Protein AF-A0AAN8JGF7-F1 (afdb_monomer_lite)

pLDDT: mean 80.05, std 18.11, range [30.02, 96.19]

Radius of gyration: 46.81 Å; chains: 1; bounding box: 93×84×120 Å

Sequence (195 aa):
MKSAVLGICLTLLLVVVSSNGLRMIRPRPTYCRRPVCDNVCLHGQQRNSRGCLTCKCKPSIDFPPRPICGPVCLIYCPHGNVMDSRGCPTCKCNTGPKPICGPVCKIACRYGNVLDSNGCPTCKCKPRPKPVCGLICKKRCRYGKVLDSRGCPTCVCKPRQCPQIKCSRRCWFGRYVKDSNGCQTCRCRRFFSRI

Organism: Patella caerulea (NCBI:txid87958)

Structure (mmCIF, N/CA/C/O backbone):
data_AF-A0AAN8JGF7-F1
#
_entry.id   AF-A0AAN8JGF7-F1
#
loop_
_atom_site.group_PDB
_atom_site.id
_atom_site.type_symbol
_atom_site.label_atom_id
_atom_site.label_alt_id
_atom_site.label_comp_id
_atom_site.label_asym_id
_atom_site.label_entity_id
_atom_site.label_seq_id
_atom_site.pdbx_PDB_ins_code
_atom_site.Cartn_x
_atom_site.Cartn_y
_atom_site.Cartn_z
_atom_site.occupancy
_atom_site.B_iso_or_equiv
_atom_site.auth_seq_id
_atom_site.auth_comp_id
_atom_site.auth_asym_id
_atom_site.auth_atom_id
_atom_site.pdbx_PDB_model_num
ATOM 1 N N . MET A 1 1 ? 15.520 -65.215 -65.491 1.00 33.97 1 MET A N 1
ATOM 2 C CA . MET A 1 1 ? 16.724 -65.181 -66.358 1.00 33.97 1 MET A CA 1
ATOM 3 C C . MET A 1 1 ? 16.841 -63.752 -66.886 1.00 33.97 1 MET A C 1
ATOM 5 O O . MET A 1 1 ? 15.918 -63.358 -67.574 1.00 33.97 1 MET A O 1
ATOM 9 N N . LYS A 1 2 ? 17.789 -62.860 -66.583 1.00 33.47 2 LYS A N 1
ATOM 10 C CA . LYS A 1 2 ? 19.155 -62.831 -66.012 1.00 33.47 2 LYS A CA 1
ATOM 11 C C . LYS A 1 2 ? 19.262 -61.463 -65.272 1.00 33.47 2 LYS A C 1
ATOM 13 O O . LYS A 1 2 ? 18.701 -60.497 -65.770 1.00 33.47 2 LYS A O 1
ATOM 18 N N . SER A 1 3 ? 19.633 -61.394 -63.992 1.00 30.02 3 SER A N 1
ATOM 19 C CA . SER A 1 3 ? 20.984 -61.126 -63.438 1.00 30.02 3 SER A CA 1
ATOM 20 C C . SER A 1 3 ? 21.569 -59.718 -63.689 1.00 30.02 3 SER A C 1
ATOM 22 O O . SER A 1 3 ? 21.840 -59.403 -64.836 1.00 30.02 3 SER A O 1
ATOM 24 N N . ALA A 1 4 ? 21.799 -58.985 -62.575 1.00 33.09 4 ALA A N 1
ATOM 25 C CA . ALA A 1 4 ? 22.866 -58.015 -62.201 1.00 33.09 4 ALA A CA 1
ATOM 26 C C . ALA A 1 4 ? 23.341 -56.955 -63.237 1.00 33.09 4 ALA A C 1
ATOM 28 O O . ALA A 1 4 ? 23.515 -57.254 -64.404 1.00 33.09 4 ALA A O 1
ATOM 29 N N . VAL A 1 5 ? 23.623 -55.686 -62.900 1.00 35.12 5 VAL A N 1
ATOM 30 C CA . VAL A 1 5 ? 24.700 -55.199 -62.011 1.00 35.12 5 VAL A CA 1
ATOM 31 C C . VAL A 1 5 ? 24.422 -53.732 -61.603 1.00 35.12 5 VAL A C 1
ATOM 33 O O . VAL A 1 5 ? 24.249 -52.861 -62.447 1.00 35.12 5 VAL A O 1
ATOM 36 N N . LEU A 1 6 ? 24.353 -53.498 -60.288 1.00 38.91 6 LEU A N 1
ATOM 37 C CA . LEU A 1 6 ? 25.078 -52.495 -59.484 1.00 38.91 6 LEU A CA 1
ATOM 38 C C . LEU A 1 6 ? 25.521 -51.166 -60.154 1.00 38.91 6 LEU A C 1
ATOM 40 O O . LEU A 1 6 ? 26.473 -51.125 -60.925 1.00 38.91 6 LEU A O 1
ATOM 44 N N . GLY A 1 7 ? 24.930 -50.050 -59.716 1.00 34.22 7 GLY A N 1
ATOM 45 C CA . GLY A 1 7 ? 25.392 -48.695 -60.033 1.00 34.22 7 GLY A CA 1
ATOM 46 C C . GLY A 1 7 ? 24.943 -47.692 -58.974 1.00 34.22 7 GLY A C 1
ATOM 47 O O . GLY A 1 7 ? 24.132 -46.812 -59.240 1.00 34.22 7 GLY A O 1
ATOM 48 N N . ILE A 1 8 ? 25.419 -47.872 -57.741 1.00 42.97 8 ILE A N 1
ATOM 49 C CA . ILE A 1 8 ? 25.203 -46.939 -56.632 1.00 42.97 8 ILE A CA 1
ATOM 50 C C . ILE A 1 8 ? 25.903 -45.629 -57.016 1.00 42.97 8 ILE A C 1
ATOM 52 O O . ILE A 1 8 ? 27.127 -45.531 -56.936 1.00 42.97 8 ILE A O 1
ATOM 56 N N . CYS A 1 9 ? 25.141 -44.631 -57.474 1.00 36.12 9 CYS A N 1
ATOM 57 C CA . CYS A 1 9 ? 25.646 -43.279 -57.703 1.00 36.12 9 CYS A CA 1
ATOM 58 C C . CYS A 1 9 ? 25.855 -42.626 -56.334 1.00 36.12 9 CYS A C 1
ATOM 60 O O . CYS A 1 9 ? 24.995 -41.933 -55.793 1.00 36.12 9 CYS A O 1
ATOM 62 N N . LEU A 1 10 ? 26.995 -42.960 -55.733 1.00 39.75 10 LEU A N 1
ATOM 63 C CA . LEU A 1 10 ? 27.492 -42.418 -54.485 1.00 39.75 10 LEU A CA 1
ATOM 64 C C . LEU A 1 10 ? 27.867 -40.950 -54.738 1.00 39.75 10 LEU A C 1
ATOM 66 O O . LEU A 1 10 ? 29.024 -40.617 -54.988 1.00 39.75 10 LEU A O 1
ATOM 70 N N . THR A 1 11 ? 26.88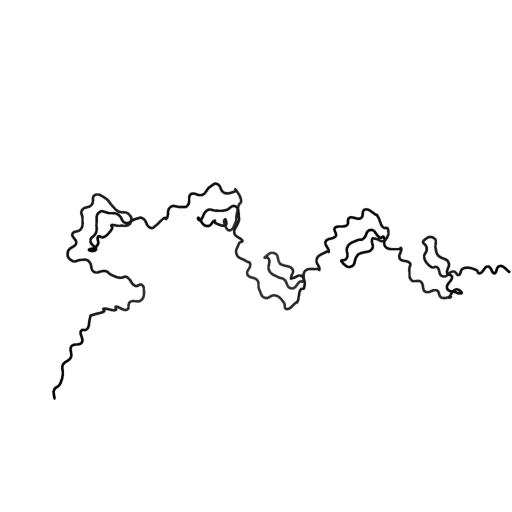0 -40.051 -54.723 1.00 48.16 11 THR A N 1
ATOM 71 C CA . THR A 1 11 ? 27.151 -38.619 -54.601 1.00 48.16 11 THR A CA 1
ATOM 72 C C . THR A 1 11 ? 27.863 -38.423 -53.270 1.00 48.16 11 THR A C 1
ATOM 74 O O . THR A 1 11 ? 27.244 -38.543 -52.213 1.00 48.16 11 THR A O 1
ATOM 77 N N . LEU A 1 12 ? 29.175 -38.191 -53.343 1.00 41.16 12 LEU A N 1
ATOM 78 C CA . LEU A 1 12 ? 30.079 -37.883 -52.239 1.00 41.16 12 LEU A CA 1
ATOM 79 C C . LEU A 1 12 ? 29.591 -36.643 -51.471 1.00 41.16 12 LEU A C 1
ATOM 81 O O . LEU A 1 12 ? 30.077 -35.526 -51.638 1.00 41.16 12 LEU A O 1
ATOM 85 N N . LEU A 1 13 ? 28.625 -36.859 -50.585 1.00 40.78 13 LEU A N 1
ATOM 86 C CA . LEU A 1 13 ? 28.435 -36.081 -49.376 1.00 40.78 13 LEU A CA 1
ATOM 87 C C . LEU A 1 13 ? 29.632 -36.399 -48.477 1.00 40.78 13 LEU A C 1
ATOM 89 O O . LEU A 1 13 ? 29.595 -37.324 -47.670 1.00 40.78 13 LEU A O 1
ATOM 93 N N . LEU A 1 14 ? 30.717 -35.636 -48.629 1.00 39.53 14 LEU A N 1
ATOM 94 C CA . LEU A 1 14 ? 31.742 -35.535 -47.593 1.00 39.53 14 LEU A CA 1
ATOM 95 C C . LEU A 1 14 ? 31.116 -34.826 -46.384 1.00 39.53 14 LEU A C 1
ATOM 97 O O . LEU A 1 14 ? 31.297 -33.628 -46.169 1.00 39.53 14 LEU A O 1
ATOM 101 N N . VAL A 1 15 ? 30.343 -35.578 -45.601 1.00 35.75 15 VAL A N 1
ATOM 102 C CA . VAL A 1 15 ? 29.991 -35.215 -44.231 1.00 35.75 15 VAL A CA 1
ATOM 103 C C . VAL A 1 15 ? 31.240 -35.468 -43.399 1.00 35.75 15 VAL A C 1
ATOM 105 O O . VAL A 1 15 ? 31.426 -36.533 -42.816 1.00 35.75 15 VAL A O 1
ATOM 108 N N . VAL A 1 16 ? 32.144 -34.491 -43.382 1.00 37.62 16 VAL A N 1
ATOM 109 C CA . VAL A 1 16 ? 33.185 -34.444 -42.359 1.00 37.62 16 VAL A CA 1
ATOM 110 C C . VAL A 1 16 ? 32.472 -34.050 -41.068 1.00 37.62 16 VAL A C 1
ATOM 112 O O . VAL A 1 16 ? 32.134 -32.885 -40.861 1.00 37.62 16 VAL A O 1
ATOM 115 N N . VAL A 1 17 ? 32.167 -35.042 -40.232 1.00 39.41 17 VAL A N 1
ATOM 116 C CA . VAL A 1 17 ? 31.710 -34.821 -38.859 1.00 39.41 17 VAL A CA 1
ATOM 117 C C . VAL A 1 17 ? 32.888 -34.210 -38.103 1.00 39.41 17 VAL A C 1
ATOM 119 O O . VAL A 1 17 ? 33.801 -34.911 -37.683 1.00 39.41 17 VAL A O 1
ATOM 122 N N . SER A 1 18 ? 32.890 -32.886 -37.976 1.00 40.06 18 SER A N 1
ATOM 123 C CA . SER A 1 18 ? 33.735 -32.176 -37.024 1.00 40.06 18 SER A CA 1
ATOM 124 C C . SER A 1 18 ? 32.841 -31.285 -36.178 1.00 40.06 18 SER A C 1
ATOM 126 O O . SER A 1 18 ? 32.115 -30.424 -36.678 1.00 40.06 18 SER A O 1
ATOM 128 N N . SER A 1 19 ? 32.835 -31.579 -34.886 1.00 46.97 19 SER A N 1
ATOM 129 C CA . SER A 1 19 ? 32.115 -30.868 -33.844 1.00 46.97 19 SER A CA 1
ATOM 130 C C . SER A 1 19 ? 32.490 -29.385 -33.890 1.00 46.97 19 SER A C 1
ATOM 132 O O . SER A 1 19 ? 33.666 -29.053 -33.760 1.00 46.97 19 SER A O 1
ATOM 134 N N . ASN A 1 20 ? 31.476 -28.523 -34.026 1.00 46.06 20 ASN A N 1
ATOM 135 C CA . ASN A 1 20 ? 31.489 -27.048 -34.065 1.00 46.06 20 ASN A CA 1
ATOM 136 C C . ASN A 1 20 ? 31.291 -26.408 -35.454 1.00 46.06 20 ASN A C 1
ATOM 138 O O . ASN A 1 20 ? 32.233 -26.081 -36.169 1.00 46.06 20 ASN A O 1
ATOM 142 N N . GLY A 1 21 ? 30.025 -26.082 -35.740 1.00 40.34 21 GLY A N 1
ATOM 143 C CA . GLY A 1 21 ? 29.631 -24.990 -36.633 1.00 40.34 21 GLY A CA 1
ATOM 144 C C . GLY A 1 21 ? 29.519 -25.352 -38.114 1.00 40.34 21 GLY A C 1
ATOM 145 O O . GLY A 1 21 ? 30.514 -25.512 -38.813 1.00 40.34 21 GLY A O 1
ATOM 146 N N . LEU A 1 22 ? 28.288 -25.362 -38.631 1.00 41.78 22 LEU A N 1
ATOM 147 C CA . LEU A 1 22 ? 27.984 -25.398 -40.064 1.00 41.78 22 LEU A CA 1
ATOM 148 C C . LEU A 1 22 ? 28.580 -24.164 -40.771 1.00 41.78 22 LEU A C 1
ATOM 150 O O . LEU A 1 22 ? 27.916 -23.143 -40.942 1.00 41.78 22 LEU A O 1
ATOM 154 N N . ARG A 1 23 ? 29.838 -24.237 -41.214 1.00 47.12 23 ARG A N 1
ATOM 155 C CA . ARG A 1 23 ? 30.380 -23.304 -42.209 1.00 47.12 23 ARG A CA 1
ATOM 156 C C . ARG A 1 23 ? 30.171 -23.903 -43.592 1.00 47.12 23 ARG A C 1
ATOM 158 O O . ARG A 1 23 ? 30.905 -24.789 -44.013 1.00 47.12 23 ARG A O 1
ATOM 165 N N . MET A 1 24 ? 29.186 -23.379 -44.323 1.00 36.47 24 MET A N 1
ATOM 166 C CA . MET A 1 24 ? 29.058 -23.632 -45.758 1.00 36.47 24 MET A CA 1
ATOM 167 C C . MET A 1 24 ? 30.272 -23.043 -46.485 1.00 36.47 24 MET A C 1
ATOM 169 O O . MET A 1 24 ? 30.312 -21.851 -46.798 1.00 36.47 24 MET A O 1
ATOM 173 N N . ILE A 1 25 ? 31.276 -23.870 -46.767 1.00 53.75 25 ILE A N 1
ATOM 174 C CA . ILE A 1 25 ? 32.366 -23.502 -47.669 1.00 53.75 25 ILE A CA 1
ATOM 175 C C . ILE A 1 25 ? 31.795 -23.588 -49.089 1.00 53.75 25 ILE A C 1
ATOM 177 O O . ILE A 1 25 ? 31.776 -24.649 -49.704 1.00 53.75 25 ILE A O 1
ATOM 181 N N . ARG A 1 26 ? 31.257 -22.473 -49.603 1.00 55.38 26 ARG A N 1
ATOM 182 C CA . ARG A 1 26 ? 30.859 -22.392 -51.017 1.00 55.38 26 ARG A CA 1
ATOM 183 C C . ARG A 1 26 ? 32.120 -22.542 -51.888 1.00 55.38 26 ARG A C 1
ATOM 185 O O . ARG A 1 26 ? 33.094 -21.831 -51.618 1.00 55.38 26 ARG A O 1
ATOM 192 N N . PRO A 1 27 ? 32.120 -23.413 -52.914 1.00 53.69 27 PRO A N 1
ATOM 193 C CA . PRO A 1 27 ? 33.278 -23.598 -53.783 1.00 53.69 27 PRO A CA 1
ATOM 194 C C . PRO A 1 27 ? 33.695 -22.262 -54.413 1.00 53.69 27 PRO A C 1
ATOM 196 O O . PRO A 1 27 ? 32.849 -21.486 -54.864 1.00 53.69 27 PRO A O 1
ATOM 199 N N . ARG A 1 28 ? 35.003 -21.959 -54.413 1.00 51.62 28 ARG A N 1
ATOM 200 C CA . ARG A 1 28 ? 35.545 -20.803 -55.147 1.00 51.62 28 ARG A CA 1
ATOM 201 C C . ARG A 1 28 ? 35.274 -21.038 -56.640 1.00 51.62 28 ARG A C 1
ATOM 203 O O . ARG A 1 28 ? 35.731 -22.059 -57.148 1.00 51.62 28 ARG A O 1
ATOM 210 N N . PRO A 1 29 ? 34.580 -20.132 -57.352 1.00 57.31 29 PRO A N 1
ATOM 211 C CA . PRO A 1 29 ? 34.409 -20.271 -58.791 1.00 57.31 29 PRO A CA 1
ATOM 212 C C . PRO A 1 29 ? 35.791 -20.239 -59.449 1.00 57.31 29 PRO A C 1
ATOM 214 O O . PRO A 1 29 ? 36.555 -19.293 -59.244 1.00 57.31 29 PRO A O 1
ATOM 217 N N . THR A 1 30 ? 36.110 -21.272 -60.226 1.00 62.88 30 THR A N 1
ATOM 218 C CA . THR A 1 30 ? 37.425 -21.527 -60.842 1.00 62.88 30 THR A CA 1
ATOM 219 C C . THR A 1 30 ? 37.854 -20.480 -61.880 1.00 62.88 30 THR A C 1
ATOM 221 O O . THR A 1 30 ? 38.962 -20.558 -62.393 1.00 62.88 30 THR A O 1
ATOM 224 N N . TYR A 1 31 ? 37.025 -19.461 -62.143 1.00 75.25 31 TYR A N 1
ATOM 225 C CA . TYR A 1 31 ? 37.252 -18.419 -63.152 1.00 75.25 31 TYR A CA 1
ATOM 226 C C . TYR A 1 31 ? 37.128 -16.969 -62.636 1.00 75.25 31 TYR A C 1
ATOM 228 O O . TYR A 1 31 ? 36.953 -16.035 -63.419 1.00 75.25 31 TYR A O 1
ATOM 236 N N . CYS A 1 32 ? 37.206 -16.727 -61.322 1.00 78.00 32 CYS A N 1
ATOM 237 C CA . CYS A 1 32 ? 37.176 -15.352 -60.809 1.00 78.00 32 CYS A CA 1
ATOM 238 C C . CYS A 1 32 ? 38.556 -14.680 -60.887 1.00 78.00 32 CYS A C 1
ATOM 240 O O . CYS A 1 32 ? 39.451 -14.999 -60.104 1.00 78.00 32 CYS A O 1
ATOM 242 N N . ARG A 1 33 ? 38.702 -13.663 -61.745 1.00 82.25 33 ARG A N 1
ATOM 243 C CA . ARG A 1 33 ? 39.836 -12.727 -61.675 1.00 82.25 33 ARG A CA 1
ATOM 244 C C . ARG A 1 33 ? 39.652 -11.795 -60.473 1.00 82.25 33 ARG A C 1
ATOM 246 O O . ARG A 1 33 ? 38.563 -11.256 -60.273 1.00 82.25 33 ARG A O 1
ATOM 253 N N . ARG A 1 34 ? 40.697 -11.603 -59.661 1.00 82.25 34 ARG A N 1
ATOM 254 C CA . ARG A 1 34 ? 40.654 -10.646 -58.543 1.00 82.25 34 ARG A CA 1
ATOM 255 C C . ARG A 1 34 ? 40.605 -9.222 -59.118 1.00 82.25 34 ARG A C 1
ATOM 257 O O . ARG A 1 34 ? 41.505 -8.887 -59.888 1.00 82.25 34 ARG A O 1
ATOM 264 N N . PRO A 1 35 ? 39.584 -8.409 -58.797 1.00 82.81 35 PRO A N 1
ATOM 265 C CA . PRO A 1 35 ? 39.514 -7.047 -59.307 1.00 82.81 35 PRO A CA 1
ATOM 266 C C . PRO A 1 35 ? 40.609 -6.191 -58.660 1.00 82.81 35 PRO A C 1
ATOM 268 O O . PRO A 1 35 ? 40.898 -6.343 -57.470 1.00 82.81 35 PRO A O 1
ATOM 271 N N . VAL A 1 36 ? 41.218 -5.306 -59.448 1.00 88.69 36 VAL A N 1
ATOM 272 C CA . VAL A 1 36 ? 42.039 -4.206 -58.931 1.00 88.69 36 VAL A CA 1
ATOM 273 C C . VAL A 1 36 ? 41.064 -3.090 -58.582 1.00 88.69 36 VAL A C 1
ATOM 275 O O . VAL A 1 36 ? 40.281 -2.682 -59.436 1.00 88.69 36 VAL A O 1
ATOM 278 N N . CYS A 1 37 ? 41.043 -2.682 -57.319 1.00 87.81 37 CYS A N 1
ATOM 279 C CA . CYS A 1 37 ? 40.107 -1.691 -56.808 1.00 87.81 37 CYS A CA 1
ATOM 280 C C . CYS A 1 37 ? 40.890 -0.569 -56.134 1.00 87.81 37 CYS A C 1
ATOM 282 O O . CYS A 1 37 ? 41.802 -0.857 -55.361 1.00 87.81 37 CYS A O 1
ATOM 284 N N . ASP A 1 38 ? 40.481 0.675 -56.370 1.00 91.69 38 ASP A N 1
ATOM 285 C CA . ASP A 1 38 ? 41.104 1.860 -55.763 1.00 91.69 38 ASP A CA 1
ATOM 286 C C . ASP A 1 38 ? 40.604 2.122 -54.332 1.00 91.69 38 ASP A C 1
ATOM 288 O O . ASP A 1 38 ? 41.086 3.013 -53.638 1.00 91.69 38 ASP A O 1
ATOM 292 N N . ASN A 1 39 ? 39.621 1.340 -53.872 1.00 85.00 39 ASN A N 1
ATOM 293 C CA . ASN A 1 39 ? 39.024 1.447 -52.550 1.00 85.00 39 ASN A CA 1
ATOM 294 C C . ASN A 1 39 ? 39.33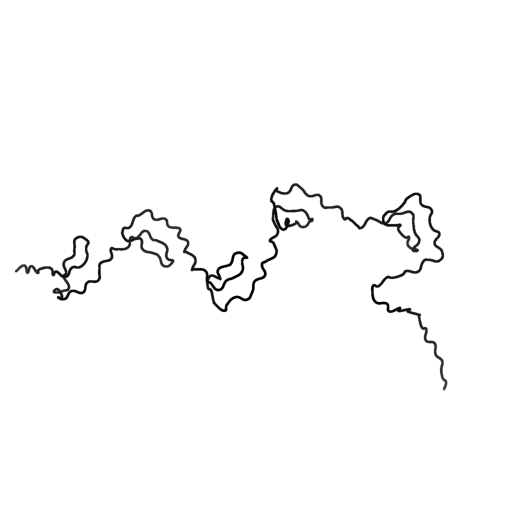3 0.230 -51.666 1.00 85.00 39 ASN A C 1
ATOM 296 O O . ASN A 1 39 ? 39.312 -0.926 -52.097 1.00 85.00 39 ASN A O 1
ATOM 300 N N . VAL A 1 40 ? 39.546 0.494 -50.377 1.00 87.12 40 VAL A N 1
ATOM 301 C CA . VAL A 1 40 ? 39.671 -0.538 -49.344 1.00 87.12 40 VAL A CA 1
ATOM 302 C C . VAL A 1 40 ? 38.369 -0.594 -48.550 1.00 87.12 40 VAL A C 1
ATOM 304 O O . VAL A 1 40 ? 37.932 0.397 -47.972 1.00 87.12 40 VAL A O 1
ATOM 307 N N . CYS A 1 41 ? 37.732 -1.762 -48.518 1.00 85.94 41 CYS A N 1
ATOM 308 C CA . CYS A 1 41 ? 36.479 -1.962 -47.794 1.00 85.94 41 CYS A CA 1
ATOM 309 C C . CYS A 1 41 ? 36.738 -2.527 -46.392 1.00 85.94 41 CYS A C 1
ATOM 311 O O . CYS A 1 41 ? 37.162 -3.677 -46.274 1.00 85.94 41 CYS A O 1
ATOM 313 N N . LEU A 1 42 ? 36.390 -1.771 -45.345 1.00 84.00 42 LEU A N 1
ATOM 314 C CA . LEU A 1 42 ? 36.545 -2.158 -43.930 1.00 84.00 42 LEU A CA 1
ATOM 315 C C . LEU A 1 42 ? 35.870 -3.497 -43.576 1.00 84.00 42 LEU A C 1
ATOM 317 O O . LEU A 1 42 ? 36.455 -4.319 -42.880 1.00 84.00 42 LEU A O 1
ATOM 321 N N . HIS A 1 43 ? 34.674 -3.760 -44.114 1.00 81.75 43 HIS A N 1
ATOM 322 C CA . HIS A 1 43 ? 33.909 -4.997 -43.865 1.00 81.75 43 HIS A CA 1
ATOM 323 C C . HIS A 1 43 ? 33.949 -5.980 -45.053 1.00 81.75 43 HIS A C 1
ATOM 325 O O . HIS A 1 43 ? 33.132 -6.900 -45.169 1.00 81.75 43 HIS A O 1
ATOM 331 N N . GLY A 1 44 ? 34.913 -5.793 -45.958 1.00 86.19 44 GLY A N 1
ATOM 332 C CA . GLY A 1 44 ? 35.115 -6.621 -47.142 1.00 86.19 44 GLY A CA 1
ATOM 333 C C . GLY A 1 44 ? 34.235 -6.262 -48.346 1.00 86.19 44 GLY A C 1
ATOM 334 O O . GLY A 1 44 ? 33.358 -5.399 -48.305 1.00 86.19 44 GLY A O 1
ATOM 335 N N . GLN A 1 45 ? 34.507 -6.943 -49.459 1.00 91.50 45 GLN A N 1
ATOM 336 C CA . GLN A 1 45 ? 33.902 -6.698 -50.770 1.00 91.50 45 GLN A CA 1
ATOM 337 C C . GLN A 1 45 ? 32.640 -7.543 -51.011 1.00 91.50 45 GLN A C 1
ATOM 339 O O . GLN A 1 45 ? 32.544 -8.697 -50.574 1.00 91.50 45 GLN A O 1
ATOM 344 N N . GLN A 1 46 ? 31.673 -6.982 -51.735 1.00 91.50 46 GLN A N 1
ATOM 345 C CA . GLN A 1 46 ? 30.481 -7.686 -52.206 1.00 91.50 46 GLN A CA 1
ATOM 346 C C . GLN A 1 46 ? 30.838 -8.674 -53.320 1.00 91.50 46 GLN A C 1
ATOM 348 O O . GLN A 1 46 ? 31.791 -8.467 -54.078 1.00 91.50 46 GLN A O 1
ATOM 353 N N . ARG A 1 47 ? 30.043 -9.742 -53.441 1.00 89.88 47 ARG A N 1
ATOM 354 C CA . ARG A 1 47 ? 30.150 -10.718 -54.531 1.00 89.88 47 ARG A CA 1
ATOM 355 C C . ARG A 1 47 ? 29.015 -10.525 -55.531 1.00 89.88 47 ARG A C 1
ATOM 357 O O . ARG A 1 47 ? 27.898 -10.221 -55.128 1.00 89.88 47 ARG A O 1
ATOM 364 N N . ASN A 1 48 ? 29.296 -10.726 -56.815 1.00 85.31 48 ASN A N 1
ATOM 365 C CA . ASN A 1 48 ? 28.260 -10.773 -57.848 1.00 85.31 48 ASN A CA 1
ATOM 366 C C . ASN A 1 48 ? 27.478 -12.104 -57.805 1.00 85.31 48 ASN A C 1
ATOM 368 O O . ASN A 1 48 ? 27.796 -12.999 -57.020 1.00 85.31 48 ASN A O 1
ATOM 372 N N . SER A 1 49 ? 26.478 -12.258 -58.677 1.00 86.94 49 SER A N 1
ATOM 373 C CA . SER A 1 49 ? 25.651 -13.474 -58.789 1.00 86.94 49 SER A CA 1
ATOM 374 C C . SER A 1 49 ? 26.448 -14.750 -59.090 1.00 86.94 49 SER A C 1
ATOM 376 O O . SER A 1 49 ? 26.010 -15.841 -58.742 1.00 86.94 49 SER A O 1
ATOM 378 N N . ARG A 1 50 ? 27.646 -14.621 -59.677 1.00 82.62 50 ARG A N 1
ATOM 379 C CA . ARG A 1 50 ? 28.588 -15.725 -59.936 1.00 82.62 50 ARG A CA 1
ATOM 380 C C . ARG A 1 50 ? 29.538 -16.000 -58.764 1.00 82.62 50 ARG A C 1
ATOM 382 O O . ARG A 1 50 ? 30.386 -16.878 -58.854 1.00 82.62 50 ARG A O 1
ATOM 389 N N . GLY A 1 51 ? 29.439 -15.241 -57.673 1.00 79.12 51 GLY A N 1
ATOM 390 C CA . GLY A 1 51 ? 30.280 -15.389 -56.487 1.00 79.12 51 GLY A CA 1
ATOM 391 C C . GLY A 1 51 ? 31.657 -14.715 -56.567 1.00 79.12 51 GLY A C 1
ATOM 392 O O . GLY A 1 51 ? 32.443 -14.862 -55.627 1.00 79.12 51 GLY A O 1
ATOM 393 N N . CYS A 1 52 ? 31.968 -13.956 -57.622 1.00 88.19 52 CYS A N 1
ATOM 394 C CA . CYS A 1 52 ? 33.238 -13.230 -57.742 1.00 88.19 52 CYS A CA 1
ATOM 395 C C . CYS A 1 52 ? 33.208 -11.901 -56.981 1.00 88.19 52 CYS A C 1
ATOM 397 O O . CYS A 1 52 ? 32.169 -11.248 -56.916 1.00 88.19 52 CYS A O 1
ATOM 399 N N . LEU A 1 53 ? 34.352 -11.507 -56.413 1.00 89.38 53 LEU A N 1
ATOM 400 C CA . LEU A 1 53 ? 34.504 -10.233 -55.704 1.00 89.38 53 LEU A CA 1
ATOM 401 C C . LEU A 1 53 ? 34.316 -9.052 -56.662 1.00 89.38 53 LEU A C 1
ATOM 403 O O . LEU A 1 53 ? 34.708 -9.114 -57.825 1.00 89.38 53 LEU A O 1
ATOM 407 N N . THR A 1 54 ? 33.730 -7.978 -56.150 1.00 89.94 54 THR A N 1
ATOM 4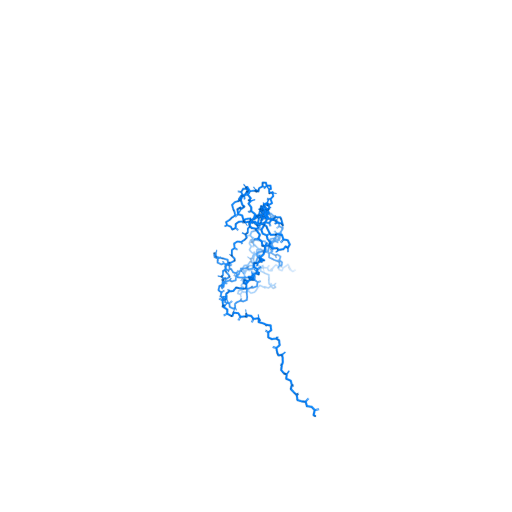08 C CA . THR A 1 54 ? 33.500 -6.716 -56.861 1.00 89.94 54 THR A CA 1
ATOM 409 C C . THR A 1 54 ? 34.110 -5.565 -56.061 1.00 89.94 54 THR A C 1
ATOM 411 O O . THR A 1 54 ? 34.255 -5.683 -54.847 1.00 89.94 54 THR A O 1
ATOM 414 N N . CYS A 1 55 ? 34.402 -4.423 -56.690 1.00 91.19 55 CYS A N 1
ATOM 415 C CA . CYS A 1 55 ? 34.889 -3.230 -55.976 1.00 91.19 55 CYS A CA 1
ATOM 416 C C . CYS A 1 55 ? 33.801 -2.503 -55.153 1.00 91.19 55 CYS A C 1
ATOM 418 O O . CYS A 1 55 ? 34.001 -1.379 -54.700 1.00 91.19 55 CYS A O 1
ATOM 420 N N . LYS A 1 56 ? 32.633 -3.128 -54.942 1.00 91.75 56 LYS A N 1
ATOM 421 C CA . LYS A 1 56 ? 31.574 -2.603 -54.072 1.00 91.75 56 LYS A CA 1
ATOM 422 C C . LYS A 1 56 ? 31.788 -3.107 -52.648 1.00 91.75 56 LYS A C 1
ATOM 424 O O . LYS A 1 56 ? 31.922 -4.311 -52.436 1.00 91.75 56 LYS A O 1
ATOM 429 N N . CYS A 1 57 ? 31.787 -2.211 -51.666 1.00 89.94 57 CYS A N 1
ATOM 430 C CA . CYS A 1 57 ? 31.932 -2.584 -50.259 1.00 89.94 57 CYS A CA 1
ATOM 431 C C . CYS A 1 57 ? 30.644 -3.176 -49.699 1.00 89.94 57 CYS A C 1
ATOM 433 O O . CYS A 1 57 ? 29.549 -2.741 -50.057 1.00 89.94 57 CYS A O 1
ATOM 435 N N . LYS A 1 58 ? 30.756 -4.183 -48.827 1.00 88.12 58 LYS A N 1
ATOM 436 C CA . LYS A 1 58 ? 29.597 -4.691 -48.090 1.00 88.12 58 LYS A CA 1
ATOM 437 C C . LYS A 1 58 ? 29.029 -3.586 -47.192 1.00 88.12 58 LYS A C 1
ATOM 439 O O . LYS A 1 58 ? 29.817 -2.820 -46.636 1.00 88.12 58 LYS A O 1
ATOM 444 N N . PRO A 1 59 ? 27.697 -3.508 -47.040 1.00 79.50 59 PRO A N 1
ATOM 445 C CA . PRO A 1 59 ? 27.103 -2.594 -46.078 1.00 79.50 59 PRO A CA 1
ATOM 446 C C . PRO A 1 59 ? 27.599 -2.942 -44.670 1.00 79.50 59 PRO A C 1
ATOM 448 O O . PRO A 1 59 ? 27.703 -4.120 -44.317 1.00 79.50 59 PRO A O 1
ATOM 451 N N . SER A 1 60 ? 27.912 -1.917 -43.881 1.00 71.44 60 SER A N 1
ATOM 452 C CA . SER A 1 60 ? 28.192 -2.059 -42.455 1.00 71.44 60 SER A CA 1
ATOM 453 C C . SER A 1 60 ? 26.908 -2.500 -41.755 1.00 71.44 60 SER A C 1
ATOM 455 O O . SER A 1 60 ? 25.986 -1.711 -41.567 1.00 71.44 60 SER A O 1
ATOM 457 N N . ILE A 1 61 ? 26.838 -3.779 -41.405 1.00 65.62 61 ILE A N 1
ATOM 458 C CA . ILE A 1 61 ? 25.730 -4.370 -40.640 1.00 65.62 61 ILE A CA 1
ATOM 459 C C . ILE A 1 61 ? 25.803 -4.039 -39.144 1.00 65.62 61 ILE A C 1
ATOM 461 O O . ILE A 1 61 ? 24.895 -4.395 -38.401 1.00 65.62 61 ILE A O 1
ATOM 465 N N . ASP A 1 62 ? 26.852 -3.342 -38.703 1.00 61.94 62 ASP A N 1
ATOM 466 C CA . ASP A 1 62 ? 27.159 -3.219 -37.279 1.00 61.94 62 ASP A CA 1
ATOM 467 C C . ASP A 1 62 ? 26.329 -2.162 -36.538 1.00 61.94 62 ASP A C 1
ATOM 469 O O . ASP A 1 62 ? 26.268 -2.211 -35.313 1.00 61.94 62 ASP A O 1
ATOM 473 N N . PHE A 1 63 ? 25.622 -1.254 -37.226 1.00 59.78 63 PHE A N 1
ATOM 474 C CA . PHE A 1 63 ? 24.755 -0.280 -36.554 1.00 59.78 63 PHE A CA 1
ATOM 475 C C . PHE A 1 63 ? 23.524 0.074 -37.402 1.00 59.78 63 PHE A C 1
ATOM 477 O O . PHE A 1 63 ? 23.657 0.846 -38.356 1.00 59.78 63 PHE A O 1
ATOM 484 N N . PRO A 1 64 ? 22.305 -0.408 -37.070 1.00 61.91 64 PRO A N 1
ATOM 485 C CA . PRO A 1 64 ? 21.108 0.314 -37.487 1.00 61.91 64 PRO A CA 1
ATOM 486 C C . PRO A 1 64 ? 21.232 1.769 -36.999 1.00 61.91 64 PRO A C 1
ATOM 488 O O . PRO A 1 64 ? 21.797 1.994 -35.920 1.00 61.91 64 PRO A O 1
ATOM 491 N N . PRO A 1 65 ? 20.753 2.766 -37.767 1.00 64.94 65 PRO A N 1
ATOM 492 C CA . PRO A 1 65 ? 20.812 4.154 -37.332 1.00 64.94 65 PRO A CA 1
ATOM 493 C C . PRO A 1 65 ? 20.160 4.252 -35.953 1.00 64.94 65 PRO A C 1
ATOM 495 O O . PRO A 1 65 ? 19.010 3.843 -35.774 1.00 64.94 65 PRO A O 1
ATOM 498 N N . ARG A 1 66 ? 20.922 4.725 -34.956 1.00 66.75 66 ARG A N 1
ATOM 499 C CA . ARG A 1 66 ? 20.390 4.914 -33.604 1.00 66.75 66 ARG A CA 1
ATOM 500 C C . ARG A 1 66 ? 19.158 5.824 -33.710 1.00 66.75 66 ARG A C 1
ATOM 502 O O . ARG A 1 66 ? 19.224 6.825 -34.428 1.00 66.75 66 ARG A O 1
ATOM 509 N N . PRO A 1 67 ? 18.049 5.494 -33.030 1.00 76.31 67 PRO A N 1
ATOM 510 C CA . PRO A 1 67 ? 16.861 6.334 -33.044 1.00 76.31 67 PRO A CA 1
ATOM 511 C C . PRO A 1 67 ? 17.230 7.732 -32.538 1.00 76.31 67 PRO A C 1
ATOM 513 O O . PRO A 1 67 ? 17.911 7.877 -31.522 1.00 76.31 67 PRO A O 1
ATOM 516 N N . ILE A 1 68 ? 16.798 8.769 -33.256 1.00 84.69 68 ILE A N 1
ATOM 517 C CA . ILE A 1 68 ? 16.958 10.150 -32.799 1.00 84.69 68 ILE A CA 1
ATOM 518 C C . ILE A 1 68 ? 15.981 10.348 -31.636 1.00 84.69 68 ILE A C 1
ATOM 520 O O . ILE A 1 68 ? 14.760 10.341 -31.819 1.00 84.69 68 ILE A O 1
ATOM 524 N N . CYS A 1 69 ? 16.529 10.484 -30.431 1.00 87.19 69 CYS A N 1
ATOM 525 C CA . CYS A 1 69 ? 15.766 10.671 -29.203 1.00 87.19 69 CYS A CA 1
ATOM 526 C C . CYS A 1 69 ? 15.796 12.139 -28.765 1.00 87.19 69 CYS A C 1
ATOM 528 O O . CYS A 1 69 ? 16.796 12.830 -28.946 1.00 87.19 69 CYS A O 1
ATOM 530 N N . GLY A 1 70 ? 14.688 12.611 -28.191 1.00 85.62 70 GLY A N 1
ATOM 531 C CA . GLY A 1 70 ? 14.596 13.944 -27.595 1.00 85.62 70 GLY A CA 1
ATOM 532 C C . GLY A 1 70 ? 15.220 14.013 -26.193 1.00 85.62 70 GLY A C 1
ATOM 533 O O . GLY A 1 70 ? 15.727 13.006 -25.691 1.00 85.62 70 GLY A O 1
ATOM 534 N N . PRO A 1 71 ? 15.168 15.186 -25.536 1.00 86.06 71 PRO A N 1
ATOM 535 C CA . PRO A 1 71 ? 15.642 15.338 -24.165 1.00 86.06 71 PRO A CA 1
ATOM 536 C C . PRO A 1 71 ? 14.869 14.419 -23.208 1.00 86.06 71 PRO A C 1
ATOM 538 O O . PRO A 1 71 ? 13.645 14.304 -23.282 1.00 86.06 71 PRO A O 1
ATOM 541 N N . VAL A 1 72 ? 15.596 13.784 -22.289 1.00 87.19 72 VAL A N 1
ATOM 542 C CA . VAL A 1 72 ? 15.045 12.945 -21.215 1.00 87.19 72 VAL A CA 1
ATOM 543 C C . VAL A 1 72 ? 15.233 13.669 -19.885 1.00 87.19 72 VAL A C 1
ATOM 545 O O . VAL A 1 72 ? 16.166 14.452 -19.722 1.00 87.19 72 VAL A O 1
ATOM 548 N N . CYS A 1 73 ? 14.326 13.450 -18.935 1.00 88.00 73 CYS A N 1
ATOM 549 C CA . CYS A 1 73 ? 14.402 14.066 -17.614 1.00 88.00 73 CYS A CA 1
ATOM 550 C C . CYS A 1 73 ? 15.693 13.683 -16.862 1.00 88.00 73 CYS A C 1
ATOM 552 O O . CYS A 1 73 ? 16.229 12.590 -17.034 1.00 88.00 73 CYS A O 1
ATOM 554 N N . LEU A 1 74 ? 16.172 14.574 -15.989 1.00 89.25 74 LEU A N 1
ATOM 555 C CA . LEU A 1 74 ? 17.449 14.450 -15.266 1.00 89.25 74 LEU A CA 1
ATOM 556 C C . LEU A 1 74 ? 17.380 13.526 -14.032 1.00 89.25 74 LEU A C 1
ATOM 558 O O . LEU A 1 74 ? 18.037 13.773 -13.022 1.00 89.25 74 LEU A O 1
ATOM 562 N N . ILE A 1 75 ? 16.562 12.473 -14.080 1.00 92.12 75 ILE A N 1
ATOM 563 C CA . ILE A 1 75 ? 16.438 11.527 -12.965 1.00 92.12 75 ILE A CA 1
ATOM 564 C C . ILE A 1 75 ? 17.571 10.496 -13.005 1.00 92.12 75 ILE A C 1
ATOM 566 O O . ILE A 1 75 ? 17.915 9.971 -14.064 1.00 92.12 75 ILE A O 1
ATOM 570 N N . TYR A 1 76 ? 18.130 10.168 -11.840 1.00 91.94 76 TYR A N 1
ATOM 571 C CA . TYR A 1 76 ? 19.065 9.054 -11.715 1.00 91.94 76 TYR A CA 1
ATOM 572 C C . TYR A 1 76 ? 18.297 7.745 -11.502 1.00 91.94 76 TYR A C 1
ATOM 574 O O . TYR A 1 76 ? 17.656 7.552 -10.468 1.00 91.94 76 TYR A O 1
ATOM 582 N N . CYS A 1 77 ? 18.383 6.838 -12.476 1.00 92.19 77 CYS A N 1
ATOM 583 C CA . CYS A 1 77 ? 17.809 5.499 -12.389 1.00 92.19 77 CYS A CA 1
ATOM 584 C C . CYS A 1 77 ? 18.923 4.454 -12.201 1.00 92.19 77 CYS A C 1
ATOM 586 O O . CYS A 1 77 ? 19.640 4.171 -13.163 1.00 92.19 77 CYS A O 1
ATOM 588 N N . PRO A 1 78 ? 19.050 3.815 -11.021 1.00 88.94 78 PRO A N 1
ATOM 589 C CA . PRO A 1 78 ? 20.146 2.880 -10.732 1.00 88.94 78 PRO A CA 1
ATOM 590 C C . PRO A 1 78 ? 20.139 1.620 -11.614 1.00 88.94 78 PRO A C 1
ATOM 592 O O . PRO A 1 78 ? 21.168 0.974 -11.774 1.00 88.94 78 PRO A O 1
ATOM 595 N N . HIS A 1 79 ? 18.993 1.280 -12.214 1.00 89.44 79 HIS A N 1
ATOM 596 C CA . HIS A 1 79 ? 18.830 0.146 -13.134 1.00 89.44 79 HIS A CA 1
ATOM 597 C C . HIS A 1 79 ? 18.499 0.589 -14.572 1.00 89.44 79 HIS A C 1
ATOM 599 O O . HIS A 1 79 ? 17.963 -0.182 -15.370 1.00 89.44 79 HIS A O 1
ATOM 605 N N . GLY A 1 80 ? 18.794 1.849 -14.906 1.00 89.69 80 GLY A N 1
ATOM 606 C CA . GLY A 1 80 ? 18.503 2.439 -16.209 1.00 89.69 80 GLY A CA 1
ATOM 607 C C . GLY A 1 80 ? 17.040 2.849 -16.404 1.00 89.69 80 GLY A C 1
ATOM 608 O O . GLY A 1 80 ? 16.167 2.583 -15.573 1.00 89.69 80 GLY A O 1
ATOM 609 N N . ASN A 1 81 ? 16.793 3.527 -17.524 1.00 93.19 81 ASN A N 1
ATOM 610 C CA . ASN A 1 81 ? 15.466 3.980 -17.930 1.00 93.19 81 ASN A CA 1
ATOM 611 C C . ASN A 1 81 ? 14.703 2.877 -18.674 1.00 93.19 81 ASN A C 1
ATOM 613 O O . ASN A 1 81 ? 15.289 2.052 -19.378 1.00 93.19 81 ASN A O 1
ATOM 617 N N . VAL A 1 82 ? 13.381 2.909 -18.563 1.00 93.25 82 VAL A N 1
ATOM 618 C CA . VAL A 1 82 ? 12.470 2.166 -19.433 1.00 93.25 82 VAL A CA 1
ATOM 619 C C . VAL A 1 82 ? 12.567 2.766 -20.836 1.00 93.25 82 VAL A C 1
ATOM 621 O O . VAL A 1 82 ? 12.512 3.990 -20.978 1.00 93.25 82 VAL A O 1
ATOM 624 N N . MET A 1 83 ? 12.693 1.928 -21.864 1.00 90.75 83 MET A N 1
ATOM 625 C CA . MET A 1 83 ? 12.736 2.365 -23.264 1.00 90.75 83 MET A CA 1
ATOM 626 C C . MET A 1 83 ? 11.336 2.378 -23.896 1.00 90.75 83 MET A C 1
ATOM 628 O O . MET A 1 83 ? 10.487 1.558 -23.544 1.00 90.75 83 MET A O 1
ATOM 632 N N . ASP A 1 84 ? 11.096 3.297 -24.834 1.00 88.75 84 ASP A N 1
ATOM 633 C CA . ASP A 1 84 ? 9.909 3.288 -25.697 1.00 88.75 84 ASP A CA 1
ATOM 634 C C . ASP A 1 84 ? 10.036 2.250 -26.835 1.00 88.75 84 ASP A C 1
ATOM 636 O O . ASP A 1 84 ? 11.057 1.575 -26.987 1.00 88.75 84 ASP A O 1
ATOM 640 N N . SER A 1 85 ? 8.998 2.124 -27.666 1.00 90.19 85 SER A N 1
ATOM 641 C CA . SER A 1 85 ? 8.973 1.188 -28.801 1.00 90.19 85 SER A CA 1
ATOM 642 C C . SER A 1 85 ? 10.002 1.489 -29.897 1.00 90.19 85 SER A C 1
ATOM 644 O O . SER A 1 85 ? 10.281 0.622 -30.722 1.00 90.19 85 SER A O 1
ATOM 646 N N . ARG A 1 86 ? 10.571 2.699 -29.915 1.00 87.31 86 ARG A N 1
ATOM 647 C CA . ARG A 1 86 ? 11.639 3.109 -30.836 1.00 87.31 86 ARG A CA 1
ATOM 648 C C . ARG A 1 86 ? 13.024 2.920 -30.217 1.00 87.31 86 ARG A C 1
ATOM 650 O O . ARG A 1 86 ? 14.008 3.149 -30.908 1.00 87.31 86 ARG A O 1
ATOM 657 N N . GLY A 1 87 ? 13.110 2.512 -28.949 1.00 86.88 87 GLY A N 1
ATOM 658 C CA . GLY A 1 87 ? 14.362 2.358 -28.213 1.00 86.88 87 GLY A CA 1
ATOM 659 C C . GLY A 1 87 ? 14.870 3.644 -27.552 1.00 86.88 87 GLY A C 1
ATOM 660 O O . GLY A 1 87 ? 16.046 3.708 -27.200 1.00 86.88 87 GLY A O 1
ATOM 661 N N . CYS A 1 88 ? 14.023 4.664 -27.384 1.00 91.38 88 CYS A N 1
ATOM 662 C CA . CYS A 1 88 ? 14.387 5.903 -26.701 1.00 91.38 88 CYS A CA 1
ATOM 663 C C . CYS A 1 88 ? 14.123 5.836 -25.188 1.00 91.38 88 CYS A C 1
ATOM 665 O O . CYS A 1 88 ? 13.081 5.320 -24.776 1.00 91.38 88 CYS A O 1
ATOM 667 N N . PRO A 1 89 ? 15.017 6.393 -24.347 1.00 91.06 89 PRO A N 1
ATOM 668 C CA . PRO A 1 89 ? 14.824 6.391 -22.905 1.00 91.06 89 PRO A CA 1
ATOM 669 C C . PRO A 1 89 ? 13.634 7.262 -22.508 1.00 91.06 89 PRO A C 1
ATOM 671 O O . PRO A 1 89 ? 13.482 8.394 -22.961 1.00 91.06 89 PRO A O 1
ATOM 674 N N . THR A 1 90 ? 12.788 6.726 -21.637 1.00 92.56 90 THR A N 1
ATOM 675 C CA . THR A 1 90 ? 11.643 7.438 -21.065 1.00 92.56 90 THR A CA 1
ATOM 676 C C . THR A 1 90 ? 11.978 7.977 -19.676 1.00 92.56 90 THR A C 1
ATOM 678 O O . THR A 1 90 ? 12.968 7.585 -19.062 1.00 92.56 90 THR A O 1
ATOM 681 N N . CYS A 1 91 ? 11.118 8.841 -19.133 1.00 93.44 91 CYS A N 1
ATOM 682 C CA . CYS A 1 91 ? 11.248 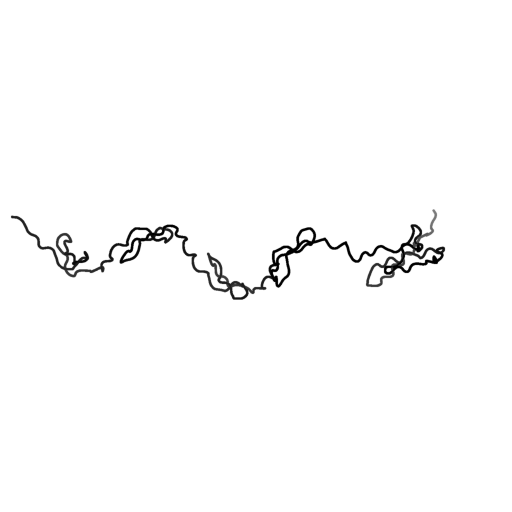9.370 -17.772 1.00 93.44 91 CYS A CA 1
ATOM 683 C C . CYS A 1 91 ? 10.786 8.381 -16.678 1.00 93.44 91 CYS A C 1
ATOM 685 O O . CYS A 1 91 ? 10.106 8.751 -15.722 1.00 93.44 91 CYS A O 1
ATOM 687 N N . LYS A 1 92 ? 11.069 7.088 -16.848 1.00 92.56 92 LYS A N 1
ATOM 688 C CA . LYS A 1 92 ? 10.670 6.023 -15.919 1.00 92.56 92 LYS A CA 1
ATOM 689 C C . LYS A 1 92 ? 11.861 5.109 -15.673 1.00 92.56 92 LYS A C 1
ATOM 691 O O . LYS A 1 92 ? 12.499 4.686 -16.629 1.00 92.56 92 LYS A O 1
ATOM 696 N N . CYS A 1 93 ? 12.124 4.762 -14.416 1.00 93.19 93 CYS A N 1
ATOM 697 C CA . CYS A 1 93 ? 13.191 3.827 -14.066 1.00 93.19 93 CYS A CA 1
ATOM 698 C C . CYS A 1 93 ? 12.732 2.372 -14.186 1.00 93.19 93 CYS A C 1
ATOM 700 O O . CYS A 1 93 ? 11.593 2.044 -13.843 1.00 93.19 93 CYS A O 1
ATOM 702 N N . ASN A 1 94 ? 13.643 1.486 -14.587 1.00 90.81 94 ASN A N 1
ATOM 703 C CA . ASN A 1 94 ? 13.432 0.052 -14.428 1.00 90.81 94 ASN A CA 1
ATOM 704 C C . ASN A 1 94 ? 13.394 -0.301 -12.939 1.00 90.81 94 ASN A C 1
ATOM 706 O O . ASN A 1 94 ? 14.203 0.184 -12.142 1.00 90.81 94 ASN A O 1
ATOM 710 N N . THR A 1 95 ? 12.472 -1.183 -12.559 1.00 81.62 95 THR A N 1
ATOM 711 C CA . THR A 1 95 ? 12.537 -1.829 -11.250 1.00 81.62 95 THR A CA 1
ATOM 712 C C . THR A 1 95 ? 13.726 -2.780 -11.269 1.00 81.62 95 THR A C 1
ATOM 714 O O . THR A 1 95 ? 13.825 -3.598 -12.184 1.00 81.62 95 THR A O 1
ATOM 717 N N . GLY A 1 96 ? 14.626 -2.665 -10.292 1.00 76.25 96 GLY A N 1
ATOM 718 C CA . GLY A 1 96 ? 15.757 -3.578 -10.144 1.00 76.25 96 GLY A CA 1
ATOM 719 C C . GLY A 1 96 ? 15.339 -5.049 -10.040 1.00 76.25 96 GLY A C 1
ATOM 720 O O . GLY A 1 96 ? 14.142 -5.358 -9.982 1.00 76.25 96 GLY A O 1
ATOM 721 N N . PRO A 1 97 ? 16.311 -5.976 -10.009 1.00 76.94 97 PRO A N 1
ATOM 722 C CA . PRO A 1 97 ? 16.011 -7.390 -9.836 1.00 76.94 97 PRO A CA 1
ATOM 723 C C . PRO A 1 97 ? 15.161 -7.588 -8.578 1.00 76.94 97 PRO A C 1
ATOM 725 O O . PRO A 1 97 ? 15.454 -7.034 -7.517 1.00 76.94 97 PRO A O 1
ATOM 728 N N . LYS A 1 98 ? 14.078 -8.363 -8.707 1.00 76.88 98 LYS A N 1
ATOM 729 C CA . LYS A 1 98 ? 13.256 -8.720 -7.549 1.00 76.88 98 LYS A CA 1
ATOM 730 C C . LYS A 1 98 ? 14.126 -9.480 -6.538 1.00 76.88 98 LYS A C 1
ATOM 732 O O . LYS A 1 98 ? 14.927 -10.318 -6.958 1.00 76.88 98 LYS A O 1
ATOM 737 N N . PRO A 1 99 ? 13.962 -9.224 -5.231 1.00 79.25 99 PRO A N 1
ATOM 738 C CA . PRO A 1 99 ? 14.695 -9.943 -4.199 1.00 79.25 99 PRO A CA 1
ATOM 739 C C . PRO A 1 99 ? 14.368 -11.440 -4.275 1.00 79.25 99 PRO A C 1
ATOM 741 O O . PRO A 1 99 ? 13.208 -11.829 -4.436 1.00 79.25 99 PRO A O 1
ATOM 744 N N . ILE A 1 100 ? 15.394 -12.283 -4.164 1.00 86.62 100 ILE A N 1
ATOM 745 C CA . ILE A 1 100 ? 15.216 -13.731 -4.035 1.00 86.62 100 ILE A CA 1
ATOM 746 C C . ILE A 1 100 ? 14.849 -14.005 -2.577 1.00 86.62 100 ILE A C 1
ATOM 748 O O . ILE A 1 100 ? 15.664 -13.796 -1.682 1.00 86.62 100 ILE A O 1
ATOM 752 N N . CYS A 1 101 ? 13.619 -14.455 -2.339 1.00 89.06 101 CYS A N 1
ATOM 753 C CA . CYS A 1 101 ? 13.116 -14.735 -0.998 1.00 89.06 101 CYS A CA 1
ATOM 754 C C . CYS A 1 101 ? 13.086 -16.241 -0.717 1.00 89.06 101 CYS A C 1
ATOM 756 O O . CYS A 1 101 ? 12.746 -17.038 -1.591 1.00 89.06 101 CYS A O 1
ATOM 758 N N . GLY A 1 102 ? 13.418 -16.622 0.518 1.00 86.88 102 GLY A N 1
ATOM 759 C CA . GLY A 1 102 ? 13.320 -18.000 0.998 1.00 86.88 102 GLY A CA 1
ATOM 760 C C . GLY A 1 102 ? 11.882 -18.441 1.319 1.00 86.88 102 GLY A C 1
ATOM 761 O O . GLY A 1 102 ? 10.937 -17.658 1.181 1.00 86.88 102 GLY A O 1
ATOM 762 N N . PRO A 1 103 ? 11.696 -19.695 1.767 1.00 87.06 103 PRO A N 1
ATOM 763 C CA . PRO A 1 103 ? 10.390 -20.199 2.179 1.00 87.06 103 PRO A CA 1
ATOM 764 C C . PRO A 1 103 ? 9.831 -19.405 3.369 1.00 87.06 103 PRO A C 1
ATOM 766 O O . PRO A 1 103 ? 10.538 -19.100 4.328 1.00 87.06 103 PRO A O 1
ATOM 769 N N . VAL A 1 104 ? 8.532 -19.107 3.319 1.00 87.69 104 VAL A N 1
ATOM 770 C CA . VAL A 1 104 ? 7.792 -18.434 4.398 1.00 87.69 104 VAL A CA 1
ATOM 771 C C . VAL A 1 104 ? 7.091 -19.485 5.255 1.00 87.69 104 VAL A C 1
ATOM 773 O O . VAL A 1 104 ? 6.658 -20.522 4.751 1.00 87.69 104 VAL A O 1
ATOM 776 N N . CYS A 1 105 ? 6.957 -19.234 6.557 1.00 88.56 105 CYS A N 1
ATOM 777 C CA . CYS A 1 105 ? 6.229 -20.127 7.456 1.00 88.56 105 CYS A CA 1
ATOM 778 C C . CYS A 1 105 ? 4.754 -20.308 7.036 1.00 88.56 105 CYS A C 1
ATOM 780 O O . CYS A 1 105 ? 4.152 -19.436 6.409 1.00 88.56 105 CYS A O 1
ATOM 782 N N . LYS A 1 106 ? 4.147 -21.441 7.415 1.00 90.44 106 LYS A N 1
ATOM 783 C CA . LYS A 1 106 ? 2.776 -21.836 7.033 1.00 90.44 106 LYS A CA 1
ATOM 784 C C . LYS A 1 106 ? 1.682 -21.109 7.837 1.00 90.44 106 LYS A C 1
ATOM 786 O O . LYS A 1 106 ? 0.761 -21.741 8.343 1.00 90.44 106 LYS A O 1
ATOM 791 N N . ILE A 1 107 ? 1.787 -19.789 7.986 1.00 92.06 107 ILE A N 1
ATOM 792 C CA . ILE A 1 107 ? 0.762 -18.971 8.648 1.00 92.06 107 ILE A CA 1
ATOM 793 C C . ILE A 1 107 ? -0.159 -18.318 7.616 1.00 92.06 107 ILE A C 1
ATOM 795 O O . ILE A 1 107 ? 0.287 -17.793 6.596 1.00 92.06 107 ILE A O 1
ATOM 799 N N . ALA A 1 108 ? -1.461 -18.316 7.895 1.00 92.12 108 ALA A N 1
ATOM 800 C CA . ALA A 1 108 ? -2.446 -17.632 7.068 1.00 92.12 108 ALA A CA 1
ATOM 801 C C . ALA A 1 108 ? -2.648 -16.191 7.565 1.00 92.12 108 ALA A C 1
ATOM 803 O O . ALA A 1 108 ? -3.422 -15.932 8.487 1.00 92.12 108 ALA A O 1
ATOM 804 N N . CYS A 1 109 ? -1.964 -15.229 6.944 1.00 94.44 109 CYS A N 1
ATOM 805 C CA . CYS A 1 109 ? -2.130 -13.813 7.272 1.00 94.44 109 CYS A CA 1
ATOM 806 C C . CYS A 1 109 ? -3.172 -13.144 6.366 1.00 94.44 109 CYS A C 1
ATOM 808 O O . CYS A 1 109 ? -2.877 -12.799 5.222 1.00 94.44 109 CYS A O 1
ATOM 810 N N . ARG A 1 110 ? -4.373 -12.867 6.901 1.00 94.50 110 ARG A N 1
ATOM 811 C CA . ARG A 1 110 ? -5.489 -12.221 6.170 1.00 94.50 110 ARG A CA 1
ATOM 812 C C . ARG A 1 110 ? -5.112 -10.902 5.480 1.00 94.50 110 ARG A C 1
ATOM 814 O O . ARG A 1 110 ? -5.663 -10.587 4.433 1.00 94.50 110 ARG A O 1
ATOM 821 N N . TYR A 1 111 ? -4.208 -10.128 6.078 1.00 93.44 111 TYR A N 1
ATOM 822 C CA . TYR A 1 111 ? -3.759 -8.824 5.566 1.00 93.44 111 TYR A CA 1
ATOM 823 C C . TYR A 1 111 ? -2.330 -8.864 4.998 1.00 93.44 111 TYR A C 1
ATOM 825 O O . TYR A 1 111 ? -1.717 -7.820 4.775 1.00 93.44 111 TYR A O 1
ATOM 833 N N . GLY A 1 112 ? -1.798 -10.068 4.766 1.00 93.38 112 GLY A N 1
ATOM 834 C CA . GLY A 1 112 ? -0.440 -10.307 4.286 1.00 93.38 112 GLY A CA 1
ATOM 835 C C . GLY A 1 112 ? 0.627 -10.314 5.385 1.00 93.38 112 GLY A C 1
ATOM 836 O O . GLY A 1 112 ? 0.367 -9.991 6.547 1.00 93.38 112 GLY A O 1
ATOM 837 N N . ASN A 1 113 ? 1.842 -10.691 4.992 1.00 95.62 113 ASN A N 1
ATOM 838 C CA . ASN A 1 113 ? 3.020 -10.716 5.856 1.00 95.62 113 ASN A CA 1
ATOM 839 C C . ASN A 1 113 ? 3.695 -9.340 5.930 1.00 95.62 113 ASN A C 1
ATOM 841 O O . ASN A 1 113 ? 3.638 -8.544 4.987 1.00 95.62 113 ASN A O 1
ATOM 845 N N . VAL A 1 114 ? 4.348 -9.064 7.055 1.00 95.25 114 VAL A N 1
ATOM 846 C CA . VAL A 1 114 ? 5.315 -7.971 7.201 1.00 95.25 114 VAL A CA 1
ATOM 847 C C . VAL A 1 114 ? 6.526 -8.299 6.330 1.00 95.25 114 VAL A C 1
ATOM 849 O O . VAL A 1 114 ? 6.946 -9.454 6.293 1.00 95.25 114 VAL A O 1
ATOM 852 N N . LEU A 1 115 ? 7.059 -7.307 5.618 1.00 93.38 115 LEU A N 1
ATOM 853 C CA . LEU A 1 115 ? 8.248 -7.470 4.781 1.00 93.38 115 LEU A CA 1
ATOM 854 C C . LEU A 1 115 ? 9.503 -7.044 5.556 1.00 93.38 115 LEU A C 1
ATOM 856 O O . LEU A 1 115 ? 9.415 -6.158 6.408 1.00 93.38 115 LEU A O 1
ATOM 860 N N . ASP A 1 116 ? 10.640 -7.670 5.270 1.00 91.38 116 ASP A N 1
ATOM 861 C CA . ASP A 1 116 ? 11.951 -7.237 5.759 1.00 91.38 116 ASP A CA 1
ATOM 862 C C . ASP A 1 116 ? 12.523 -6.063 4.933 1.00 91.38 116 ASP A C 1
ATOM 864 O O . ASP A 1 116 ? 11.861 -5.526 4.040 1.00 91.38 116 ASP A O 1
ATOM 868 N N . SER A 1 117 ? 13.760 -5.651 5.232 1.00 90.81 117 SER A N 1
ATOM 869 C CA . SER A 1 117 ? 14.456 -4.561 4.530 1.00 90.81 117 SER A CA 1
ATOM 870 C C . SER A 1 117 ? 14.708 -4.840 3.048 1.00 90.81 117 SER A C 1
ATOM 872 O O . SER A 1 117 ? 14.870 -3.902 2.273 1.00 90.81 117 SER A O 1
ATOM 874 N N . ASN A 1 118 ? 14.728 -6.113 2.654 1.00 87.31 118 ASN A N 1
ATOM 875 C CA . ASN A 1 118 ? 14.922 -6.542 1.274 1.00 87.31 118 ASN A CA 1
ATOM 876 C C . ASN A 1 118 ? 13.584 -6.738 0.548 1.00 87.31 118 ASN A C 1
ATOM 878 O O . ASN A 1 118 ? 13.579 -7.070 -0.631 1.00 87.31 118 ASN A O 1
ATOM 882 N N . GLY A 1 119 ? 12.449 -6.533 1.224 1.00 89.06 119 GLY A N 1
ATOM 883 C CA . GLY A 1 119 ? 11.117 -6.737 0.664 1.00 89.06 119 GLY A CA 1
ATOM 884 C C . GLY A 1 119 ? 10.631 -8.187 0.721 1.00 89.06 119 GLY A C 1
ATOM 885 O O . GLY A 1 119 ? 9.618 -8.504 0.092 1.00 89.06 119 GLY A O 1
ATOM 886 N N . CYS A 1 120 ? 11.301 -9.064 1.471 1.00 92.94 120 CYS A N 1
ATOM 887 C CA . CYS A 1 120 ? 10.905 -10.458 1.602 1.00 92.94 120 CYS A CA 1
ATOM 888 C C . CYS A 1 120 ? 9.881 -10.670 2.729 1.00 92.94 120 CYS A C 1
ATOM 890 O O . CYS A 1 120 ? 9.979 -10.061 3.796 1.00 92.94 120 CYS A O 1
ATOM 892 N N . PRO A 1 121 ? 8.867 -11.527 2.512 1.00 93.44 121 PRO A N 1
ATOM 893 C CA . PRO A 1 121 ? 7.846 -11.823 3.510 1.00 93.44 121 PRO A CA 1
ATOM 894 C C . PRO A 1 121 ? 8.425 -12.532 4.738 1.00 93.44 121 PRO A C 1
ATOM 896 O O . PRO A 1 121 ? 9.052 -13.582 4.644 1.00 93.44 121 PRO A O 1
ATOM 899 N N . THR A 1 122 ? 8.141 -11.975 5.910 1.00 93.56 122 THR A N 1
ATOM 900 C CA . THR A 1 122 ? 8.515 -12.536 7.213 1.00 93.56 122 THR A CA 1
ATOM 901 C C . THR A 1 122 ? 7.398 -13.411 7.788 1.00 93.56 122 THR A C 1
ATOM 903 O O . THR A 1 122 ? 6.259 -13.377 7.326 1.00 93.56 122 THR A O 1
ATOM 906 N N . CYS A 1 123 ? 7.688 -14.140 8.869 1.00 94.44 123 CYS A N 1
ATOM 907 C CA . CYS A 1 123 ? 6.699 -14.934 9.610 1.00 94.44 123 CYS A CA 1
ATOM 908 C C . CYS A 1 123 ? 5.800 -14.102 10.556 1.00 94.44 123 CYS A C 1
ATOM 910 O O . CYS A 1 123 ? 5.378 -14.564 11.614 1.00 94.44 123 CYS A O 1
ATOM 912 N N . LYS A 1 124 ? 5.539 -12.833 10.229 1.00 94.75 124 LYS A N 1
ATOM 913 C CA . LYS A 1 124 ? 4.724 -11.927 11.050 1.00 94.75 124 LYS A CA 1
ATOM 914 C C . LYS A 1 124 ? 3.586 -11.366 10.210 1.00 94.75 124 LYS A C 1
ATOM 916 O O . LYS A 1 124 ? 3.825 -10.828 9.132 1.00 94.75 124 LYS A O 1
ATOM 921 N N . CYS A 1 125 ? 2.356 -11.434 10.714 1.00 96.19 125 CYS A N 1
ATOM 922 C CA . CYS A 1 125 ? 1.203 -10.869 10.016 1.00 96.19 125 CYS A CA 1
ATOM 923 C C . CYS A 1 125 ? 1.132 -9.346 10.157 1.00 96.19 125 CYS A C 1
ATOM 925 O O . CYS A 1 125 ? 1.381 -8.789 11.229 1.00 96.19 125 CYS A O 1
ATOM 927 N N . LYS A 1 126 ? 0.706 -8.671 9.085 1.00 96.00 126 LYS A N 1
ATOM 928 C CA . LYS A 1 126 ? 0.315 -7.260 9.145 1.00 96.00 126 LYS A CA 1
ATOM 929 C C . LYS A 1 126 ? -0.920 -7.094 10.043 1.00 96.00 126 LYS A C 1
ATOM 931 O O . LYS A 1 126 ? -1.832 -7.926 9.984 1.00 96.00 126 LYS A O 1
ATOM 936 N N . PRO A 1 127 ? -0.988 -6.020 10.850 1.00 92.50 127 PRO A N 1
ATOM 937 C CA . PRO A 1 127 ? -2.185 -5.718 11.620 1.00 92.50 127 PRO A CA 1
ATOM 938 C C . PRO A 1 127 ? -3.352 -5.396 10.683 1.00 92.50 127 PRO A C 1
ATOM 940 O O . PRO A 1 127 ? -3.159 -5.022 9.522 1.00 92.50 127 PRO A O 1
ATOM 943 N N . ARG A 1 128 ? -4.580 -5.492 11.204 1.00 89.50 128 ARG A N 1
ATOM 944 C CA . ARG A 1 128 ? -5.764 -5.049 10.465 1.00 89.50 128 ARG A CA 1
ATOM 945 C C . ARG A 1 128 ? -5.586 -3.581 10.046 1.00 89.50 128 ARG A C 1
ATOM 947 O O . ARG A 1 128 ? -5.293 -2.758 10.919 1.00 89.50 128 ARG A O 1
ATOM 954 N N . PRO A 1 129 ? -5.791 -3.234 8.761 1.00 87.81 129 PRO A N 1
ATOM 955 C CA . PRO A 1 129 ? -5.773 -1.847 8.323 1.00 87.81 129 PRO A CA 1
ATOM 956 C C . PRO A 1 129 ? -6.725 -1.004 9.170 1.00 87.81 129 PRO A C 1
ATOM 958 O O . PRO A 1 129 ? -7.847 -1.426 9.474 1.00 87.81 129 PRO A O 1
ATOM 961 N N . LYS A 1 130 ? -6.271 0.185 9.575 1.00 84.88 130 LYS A N 1
ATOM 962 C CA . LYS A 1 130 ? -7.146 1.135 10.265 1.00 84.88 130 LYS A CA 1
ATOM 963 C C . LYS A 1 130 ? -8.268 1.551 9.303 1.00 84.88 130 LYS A C 1
ATOM 965 O O . LYS A 1 130 ? -7.986 1.775 8.125 1.00 84.88 130 LYS A O 1
ATOM 970 N N . PRO A 1 131 ? -9.522 1.643 9.774 1.00 84.25 131 PRO A N 1
ATOM 971 C CA . PRO A 1 131 ? -10.623 2.083 8.931 1.00 84.25 131 PRO A CA 1
ATOM 972 C C . PRO A 1 131 ? -10.384 3.525 8.473 1.00 84.25 131 PRO A C 1
ATOM 974 O O . PRO A 1 131 ? -9.936 4.369 9.251 1.00 84.25 131 PRO A O 1
ATOM 977 N N . VAL A 1 132 ? -10.691 3.809 7.208 1.00 87.62 132 VAL A N 1
ATOM 978 C CA . VAL A 1 132 ? -10.678 5.177 6.683 1.00 87.62 132 VAL A CA 1
ATOM 979 C C . VAL A 1 132 ? -11.962 5.863 7.137 1.00 87.62 132 VAL A C 1
ATOM 981 O O . VAL A 1 132 ? -13.065 5.470 6.753 1.00 87.62 132 VAL A O 1
ATOM 984 N N . CYS A 1 133 ? -11.818 6.881 7.981 1.00 87.38 133 CYS A N 1
ATOM 985 C CA . CYS A 1 133 ? -12.937 7.611 8.561 1.00 87.38 133 CYS A CA 1
ATOM 986 C C . CYS A 1 133 ? -12.983 9.026 7.982 1.00 87.38 133 CYS A C 1
ATOM 988 O O . CYS A 1 133 ? -12.084 9.818 8.236 1.00 87.38 133 CYS A O 1
ATOM 990 N N . GLY A 1 134 ? -14.030 9.344 7.216 1.00 82.62 134 GLY A N 1
ATOM 991 C CA . GLY A 1 134 ? -14.206 10.676 6.618 1.00 82.62 134 GLY A CA 1
ATOM 992 C C . GLY A 1 134 ? -14.869 11.703 7.543 1.00 82.62 134 GLY A C 1
ATOM 993 O O . GLY A 1 134 ? -14.713 12.903 7.348 1.00 82.62 134 GLY A O 1
ATOM 994 N N . LEU A 1 135 ? -15.604 11.257 8.568 1.00 81.00 135 LEU A N 1
ATOM 995 C CA . LEU A 1 135 ? -16.333 12.160 9.457 1.00 81.00 135 LEU A CA 1
ATOM 996 C C . LEU A 1 135 ? -15.400 12.770 10.514 1.00 81.00 135 LEU A C 1
ATOM 998 O O . LEU A 1 135 ? -15.001 12.103 11.471 1.00 81.00 135 LEU A O 1
ATOM 1002 N N . ILE A 1 136 ? -15.110 14.066 10.387 1.00 80.12 136 ILE A N 1
ATOM 1003 C CA . ILE A 1 136 ? -14.329 14.817 11.378 1.00 80.12 136 ILE A CA 1
ATOM 1004 C C . ILE A 1 136 ? -15.277 15.516 12.352 1.00 80.12 136 ILE A C 1
ATOM 1006 O O . ILE A 1 136 ? -15.755 16.623 12.119 1.00 80.12 136 ILE A O 1
ATOM 1010 N N . CYS A 1 137 ? -15.530 14.881 13.494 1.00 85.19 137 CYS A N 1
ATOM 1011 C CA . CYS A 1 137 ? -16.316 15.506 14.551 1.00 85.19 137 CYS A CA 1
ATOM 1012 C C . CYS A 1 137 ? -15.449 16.385 15.467 1.00 85.19 137 CYS A C 1
ATOM 1014 O O . CYS A 1 137 ? -14.577 15.863 16.163 1.00 85.19 137 CYS A O 1
ATOM 1016 N N . LYS A 1 138 ? -15.719 17.692 15.563 1.00 89.25 138 LYS A N 1
ATOM 1017 C CA . LYS A 1 138 ? -14.972 18.610 16.456 1.00 89.25 138 LYS A CA 1
ATOM 1018 C C . LYS A 1 138 ? -15.423 18.570 17.924 1.00 89.25 138 LYS A C 1
ATOM 1020 O O . LYS A 1 138 ? -14.727 19.081 18.797 1.00 89.25 138 LYS A O 1
ATOM 1025 N N . LYS A 1 139 ? -16.559 17.927 18.221 1.00 91.44 139 LYS A N 1
ATOM 1026 C CA . LYS A 1 139 ? -17.086 17.801 19.588 1.00 91.44 139 LYS A CA 1
ATOM 1027 C C . LYS A 1 139 ? -16.097 17.051 20.490 1.00 91.44 139 LYS A C 1
ATOM 1029 O O . LYS A 1 139 ? -15.707 15.919 20.184 1.00 91.44 139 LYS A O 1
ATOM 1034 N N . ARG A 1 140 ? -15.710 17.673 21.610 1.00 91.38 140 ARG A N 1
ATOM 1035 C CA . ARG A 1 140 ? -14.895 17.045 22.662 1.00 91.38 140 ARG A CA 1
ATOM 1036 C C . ARG A 1 140 ? -15.804 16.236 23.586 1.00 91.38 140 ARG A C 1
ATOM 1038 O O . ARG A 1 140 ? -16.796 16.752 24.089 1.00 91.38 140 ARG A O 1
ATOM 1045 N N . CYS A 1 141 ? -15.462 14.972 23.811 1.00 92.50 141 CYS A N 1
ATOM 1046 C CA . CYS A 1 141 ? -16.219 14.068 24.674 1.00 92.50 141 CYS A CA 1
ATOM 1047 C C . CYS A 1 141 ? -15.311 13.567 25.800 1.00 92.50 141 CYS A C 1
ATOM 1049 O O . CYS A 1 141 ? -14.281 12.958 25.516 1.00 92.50 141 CYS A O 1
ATOM 1051 N N . ARG A 1 142 ? -15.711 13.773 27.064 1.00 91.38 142 ARG A N 1
ATOM 1052 C CA . ARG A 1 142 ? -14.914 13.414 28.257 1.00 91.38 142 ARG A CA 1
ATOM 1053 C C . ARG A 1 142 ? -14.534 11.930 28.319 1.00 91.38 142 ARG A C 1
ATOM 1055 O O . ARG A 1 142 ? -13.445 11.606 28.769 1.00 91.38 142 ARG A O 1
ATOM 1062 N N . TYR A 1 143 ? -15.414 11.049 27.845 1.00 90.00 143 TYR A N 1
ATOM 1063 C CA . TYR A 1 143 ? -15.226 9.590 27.852 1.00 90.00 143 TYR A CA 1
ATOM 1064 C C . TYR A 1 143 ? -14.984 9.010 26.450 1.00 90.00 143 TYR A C 1
ATOM 1066 O O . TYR A 1 143 ? -15.134 7.811 26.225 1.00 90.00 143 TYR A O 1
ATOM 1074 N N . GLY A 1 144 ? -14.631 9.864 25.486 1.00 91.69 144 GLY A N 1
ATOM 1075 C CA . GLY A 1 144 ? -14.470 9.484 24.085 1.00 91.69 144 GLY A CA 1
ATOM 1076 C C . GLY A 1 144 ? -15.785 9.422 23.300 1.00 91.69 144 GLY A C 1
ATOM 1077 O O . GLY A 1 144 ? -16.864 9.749 23.798 1.00 91.69 144 GLY A O 1
ATOM 1078 N N . LYS A 1 145 ? -15.673 9.038 22.028 1.00 93.81 145 LYS A N 1
ATOM 1079 C CA . LYS A 1 145 ? -16.776 8.984 21.057 1.00 93.81 145 LYS A CA 1
ATOM 1080 C C . LYS A 1 145 ? -17.229 7.549 20.826 1.00 93.81 145 LYS A C 1
ATOM 1082 O O . LYS A 1 145 ? -16.417 6.627 20.907 1.00 93.81 145 LYS A O 1
ATOM 1087 N N . VAL A 1 146 ? -18.515 7.360 20.552 1.00 93.25 146 VAL A N 1
ATOM 1088 C CA . VAL A 1 146 ? -19.069 6.068 20.126 1.00 93.25 146 VAL A CA 1
ATOM 1089 C C . VAL A 1 1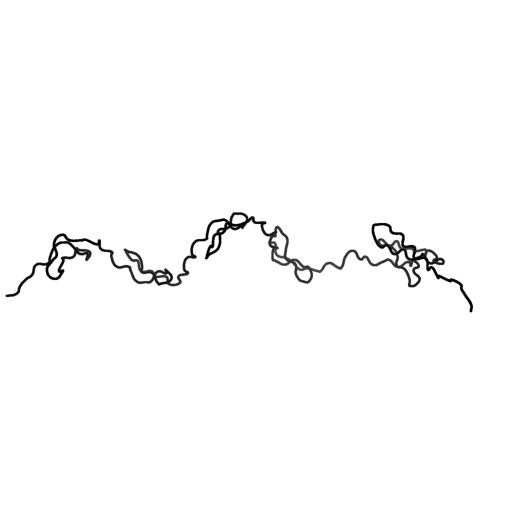46 ? -18.509 5.736 18.742 1.00 93.25 146 VAL A C 1
ATOM 1091 O O . VAL A 1 146 ? -18.384 6.635 17.911 1.00 93.25 146 VAL A O 1
ATOM 1094 N N . LEU A 1 147 ? -18.137 4.478 18.510 1.00 91.69 147 LEU A N 1
ATOM 1095 C CA . LEU A 1 147 ? -17.629 4.015 17.217 1.00 91.69 147 LEU A CA 1
ATOM 1096 C C . LEU A 1 147 ? -18.758 3.366 16.405 1.00 91.69 147 LEU A C 1
ATOM 1098 O O . LEU A 1 147 ? -19.641 2.744 16.993 1.00 91.69 147 LEU A O 1
ATOM 1102 N N . ASP A 1 148 ? -18.721 3.504 15.081 1.00 89.56 148 ASP A N 1
ATOM 1103 C CA . ASP A 1 148 ? -19.597 2.764 14.165 1.00 89.56 148 ASP A CA 1
ATOM 1104 C C . ASP A 1 148 ? -19.146 1.294 14.003 1.00 89.56 148 ASP A C 1
ATOM 1106 O O . ASP A 1 148 ? -18.137 0.862 14.570 1.00 89.56 148 ASP A O 1
ATOM 1110 N N . SER A 1 149 ? -19.873 0.516 13.195 1.00 90.38 149 SER A N 1
ATOM 1111 C CA . SER A 1 149 ? -19.561 -0.896 12.908 1.00 90.38 149 SER A CA 1
ATOM 1112 C C . SER A 1 149 ? -18.205 -1.116 12.224 1.00 90.38 149 SER A C 1
ATOM 1114 O O . SER A 1 149 ? -17.648 -2.213 12.283 1.00 90.38 149 SER A O 1
ATOM 1116 N N . ARG A 1 150 ? -17.639 -0.078 11.600 1.00 88.38 150 ARG A N 1
ATOM 1117 C CA . ARG A 1 150 ? -16.315 -0.103 10.964 1.00 88.38 150 ARG A CA 1
ATOM 1118 C C . ARG A 1 150 ? -15.212 0.354 11.919 1.00 88.38 150 ARG A C 1
ATOM 1120 O O . ARG A 1 150 ? -14.036 0.233 11.583 1.00 88.38 150 ARG A O 1
ATOM 1127 N N . GLY A 1 151 ? -15.565 0.834 13.113 1.00 88.31 151 GLY A N 1
ATOM 1128 C CA . GLY A 1 151 ? -14.635 1.372 14.102 1.00 88.31 151 GLY A CA 1
ATOM 1129 C C . GLY A 1 151 ? -14.333 2.863 13.927 1.00 88.31 151 GLY A C 1
ATOM 1130 O O . GLY A 1 151 ? -13.351 3.343 14.491 1.00 88.31 151 GLY A O 1
ATOM 1131 N N . CYS A 1 152 ? -15.141 3.601 13.163 1.00 91.31 152 CYS A N 1
ATOM 1132 C CA . CYS A 1 152 ? -14.980 5.038 12.972 1.00 91.31 152 CYS A CA 1
ATOM 1133 C C . CYS A 1 152 ? -15.685 5.854 14.061 1.00 91.31 152 CYS A C 1
ATOM 1135 O O . CYS A 1 152 ? -16.806 5.521 14.448 1.00 91.31 152 CYS A O 1
ATOM 1137 N N . PRO A 1 153 ? -15.069 6.944 14.555 1.00 91.19 153 PRO A N 1
ATOM 1138 C CA . PRO A 1 153 ? -15.676 7.778 15.579 1.00 91.19 153 PRO A CA 1
ATOM 1139 C C . PRO A 1 153 ? -16.895 8.523 15.033 1.00 91.19 153 PRO A C 1
ATOM 1141 O O . PRO A 1 153 ? -16.811 9.273 14.064 1.00 91.19 153 PRO A O 1
ATOM 1144 N N . THR A 1 154 ? -18.021 8.361 15.713 1.00 91.88 154 THR A N 1
ATOM 1145 C CA . THR A 1 154 ? -19.245 9.128 15.470 1.00 91.88 154 THR A CA 1
ATOM 1146 C C . THR A 1 154 ? -19.212 10.460 16.228 1.00 91.88 154 THR A C 1
ATOM 1148 O O . THR A 1 154 ? -18.352 10.698 17.081 1.00 91.88 154 THR A O 1
ATOM 1151 N N . CYS A 1 155 ? -20.179 11.344 15.965 1.00 93.06 155 CYS A N 1
ATOM 1152 C CA . CYS A 1 155 ? -20.369 12.571 16.750 1.00 93.06 155 CYS A CA 1
ATOM 1153 C C . CYS A 1 155 ? -21.111 12.374 18.083 1.00 93.06 155 CYS A C 1
ATOM 1155 O O . CYS A 1 155 ? -21.422 13.350 18.772 1.00 93.06 155 CYS A O 1
ATOM 1157 N N . VAL A 1 156 ? -21.375 11.128 18.473 1.00 93.06 156 VAL A N 1
ATOM 1158 C CA . VAL A 1 156 ? -22.057 10.801 19.724 1.00 93.06 156 VAL A CA 1
ATOM 1159 C C . VAL A 1 156 ? -21.015 10.534 20.808 1.00 93.06 156 VAL A C 1
ATOM 1161 O O . VAL A 1 156 ? -20.086 9.746 20.624 1.00 93.06 156 VAL A O 1
ATOM 1164 N N . CYS A 1 157 ? -21.144 11.210 21.950 1.00 93.06 157 CYS A N 1
ATOM 1165 C CA . CYS A 1 157 ? -20.256 10.982 23.087 1.00 93.06 157 CYS A CA 1
ATOM 1166 C C . CYS A 1 157 ? -20.629 9.684 23.801 1.00 93.06 157 CYS A C 1
ATOM 1168 O O . CYS A 1 157 ? -21.810 9.401 23.999 1.00 93.06 157 CYS A O 1
ATOM 1170 N N . LYS A 1 158 ? -19.619 8.924 24.236 1.00 93.12 158 LYS A N 1
ATOM 1171 C CA . LYS A 1 158 ? -19.855 7.787 25.126 1.00 93.12 158 LYS A CA 1
ATOM 1172 C C . LYS A 1 158 ? -20.484 8.294 26.431 1.00 93.12 158 LYS A C 1
ATOM 1174 O O . LYS A 1 158 ? -20.024 9.317 26.955 1.00 93.12 158 LYS A O 1
ATOM 1179 N N . PRO A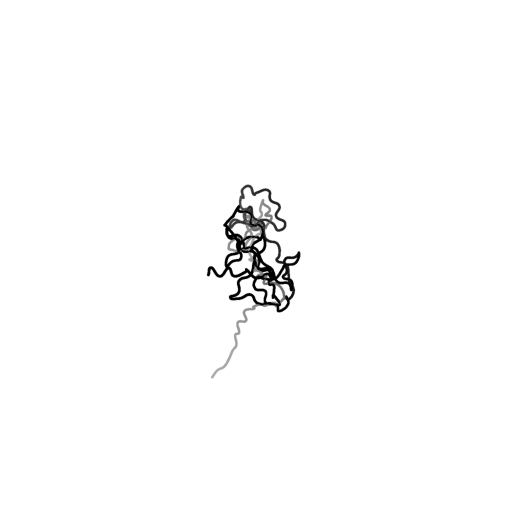 1 159 ? -21.509 7.603 26.960 1.00 87.75 159 PRO A N 1
ATOM 1180 C CA . PRO A 1 159 ? -22.043 7.931 28.271 1.00 87.75 159 PRO A CA 1
ATOM 1181 C C . PRO A 1 159 ? -20.963 7.724 29.336 1.00 87.75 159 PRO A C 1
ATOM 1183 O O . PRO A 1 159 ? -19.998 6.976 29.141 1.00 87.75 159 PRO A O 1
ATOM 1186 N N . ARG A 1 160 ? -21.129 8.387 30.481 1.00 86.06 160 ARG A N 1
ATOM 1187 C CA . ARG A 1 160 ? -20.270 8.150 31.641 1.00 86.06 160 ARG A CA 1
ATOM 1188 C C . ARG A 1 160 ? -20.385 6.688 32.065 1.00 86.06 160 ARG A C 1
ATOM 1190 O O . ARG A 1 160 ? -21.491 6.180 32.229 1.00 86.06 160 ARG A O 1
ATOM 1197 N N . GLN A 1 161 ? -19.249 6.029 32.263 1.00 89.62 161 GLN A N 1
ATOM 1198 C CA . GLN A 1 161 ? -19.234 4.685 32.830 1.00 89.62 161 GLN A CA 1
ATOM 1199 C C . GLN A 1 161 ? -19.359 4.785 34.347 1.00 89.62 161 GLN A C 1
ATOM 1201 O O . GLN A 1 161 ? -18.522 5.404 35.006 1.00 89.62 161 GLN A O 1
ATOM 1206 N N . CYS A 1 162 ? -20.425 4.202 34.886 1.00 89.75 162 CYS A N 1
ATOM 1207 C CA . CYS A 1 162 ? -20.581 4.025 36.320 1.00 89.75 162 CYS A CA 1
ATOM 1208 C C . CYS A 1 162 ? -19.951 2.704 36.760 1.00 89.75 162 CYS A C 1
ATOM 1210 O O . CYS A 1 162 ? -20.100 1.707 36.045 1.00 89.75 162 CYS A O 1
ATOM 1212 N N . PRO A 1 163 ? -19.283 2.666 37.925 1.00 89.06 163 PRO A N 1
ATOM 1213 C CA . PRO A 1 163 ? -18.829 1.410 38.495 1.00 89.06 163 PRO A CA 1
ATOM 1214 C C . PRO A 1 163 ? -20.037 0.508 38.756 1.00 89.06 163 PRO A C 1
ATOM 1216 O O . PRO A 1 163 ? -21.076 0.957 39.246 1.00 89.06 163 PRO A O 1
ATOM 1219 N N . GLN A 1 164 ? -19.896 -0.770 38.417 1.00 89.25 164 GLN A N 1
ATOM 1220 C CA . GLN A 1 164 ? -20.895 -1.777 38.748 1.00 89.25 164 GLN A CA 1
ATOM 1221 C C . GLN A 1 164 ? -20.754 -2.104 40.232 1.00 89.25 164 GLN A C 1
ATOM 1223 O O . GLN A 1 164 ? -19.863 -2.848 40.631 1.00 89.25 164 GLN A O 1
ATOM 1228 N N . ILE A 1 165 ? -21.599 -1.496 41.060 1.00 89.19 165 ILE A N 1
ATOM 1229 C CA . ILE A 1 165 ? -21.596 -1.726 42.504 1.00 89.19 165 ILE A CA 1
ATOM 1230 C C . ILE A 1 165 ? -22.691 -2.726 42.877 1.00 89.19 165 ILE A C 1
ATOM 1232 O O . ILE A 1 165 ? -23.856 -2.567 42.509 1.00 89.19 165 ILE A O 1
ATOM 1236 N N . LYS A 1 166 ? -22.328 -3.767 43.629 1.00 90.81 166 LYS A N 1
ATOM 1237 C CA . LYS A 1 166 ? -23.285 -4.718 44.202 1.00 90.81 166 LYS A CA 1
ATOM 1238 C C . LYS A 1 166 ? -23.544 -4.331 45.653 1.00 90.81 166 LYS A C 1
ATOM 1240 O O . LYS A 1 166 ? -22.694 -4.522 46.513 1.00 90.81 166 LYS A O 1
ATOM 1245 N N . CYS A 1 167 ? -24.712 -3.763 45.922 1.00 90.75 167 CYS A N 1
ATOM 1246 C CA . CYS A 1 167 ? -25.068 -3.322 47.266 1.00 90.75 167 CYS A CA 1
ATOM 1247 C C . CYS A 1 167 ? -25.485 -4.499 48.149 1.00 90.75 167 CYS A C 1
ATOM 1249 O O . CYS A 1 167 ? -26.317 -5.309 47.739 1.00 90.75 167 CYS A O 1
ATOM 1251 N N . SER A 1 168 ? -24.966 -4.554 49.379 1.00 91.31 168 SER A N 1
ATOM 1252 C CA . SER A 1 168 ? -25.308 -5.602 50.352 1.00 91.31 168 SER A CA 1
ATOM 1253 C C . SER A 1 168 ? -26.791 -5.594 50.727 1.00 91.31 168 SER A C 1
ATOM 1255 O O . SER A 1 168 ? -27.375 -6.640 50.986 1.00 91.31 168 SER A O 1
ATOM 1257 N N . ARG A 1 169 ? -27.427 -4.415 50.713 1.00 89.19 169 ARG A N 1
ATOM 1258 C CA . ARG A 1 169 ? -28.872 -4.254 50.922 1.00 89.19 169 ARG A CA 1
ATOM 1259 C C . ARG A 1 169 ? -29.547 -3.861 49.610 1.00 89.19 169 ARG A C 1
ATOM 1261 O O . ARG A 1 169 ? -29.093 -2.948 48.914 1.00 89.19 169 ARG A O 1
ATOM 1268 N N . ARG A 1 170 ? -30.651 -4.535 49.280 1.00 90.38 170 ARG A N 1
ATOM 1269 C CA . ARG A 1 170 ? -31.518 -4.147 48.161 1.00 90.38 170 ARG A CA 1
ATOM 1270 C C . ARG A 1 170 ? -32.495 -3.074 48.625 1.00 90.38 170 ARG A C 1
ATOM 1272 O O . ARG A 1 170 ? -33.096 -3.201 49.686 1.00 90.38 170 ARG A O 1
ATOM 1279 N N . CYS A 1 171 ? -32.646 -2.022 47.828 1.00 89.75 171 CYS A N 1
ATOM 1280 C CA . CYS A 1 171 ? -33.653 -1.001 48.084 1.00 89.75 171 CYS A CA 1
ATOM 1281 C C . CYS A 1 171 ? -35.011 -1.451 47.546 1.00 89.75 171 CYS A C 1
ATOM 1283 O O . CYS A 1 171 ? -35.086 -2.095 46.497 1.00 89.75 171 CYS A O 1
ATOM 1285 N N . TRP A 1 172 ? -36.083 -1.066 48.236 1.00 87.62 172 TRP A N 1
ATOM 1286 C CA . TRP A 1 172 ? -37.456 -1.335 47.815 1.00 87.62 172 TRP A CA 1
ATOM 1287 C C . TRP A 1 172 ? -37.716 -0.771 46.400 1.00 87.62 172 TRP A C 1
ATOM 1289 O O . TRP A 1 172 ? -37.366 0.379 46.113 1.00 87.62 172 TRP A O 1
ATOM 1299 N N . PHE A 1 173 ? -38.252 -1.600 45.494 1.00 86.44 173 PHE A N 1
ATOM 1300 C CA . PHE A 1 173 ? -38.381 -1.336 44.044 1.00 86.44 173 PHE A CA 1
ATOM 1301 C C . PHE A 1 173 ? -37.097 -0.836 43.339 1.00 86.44 173 PHE A C 1
ATOM 1303 O O . PHE A 1 173 ? -37.173 -0.109 42.351 1.00 86.44 173 PHE A O 1
ATOM 1310 N N . GLY A 1 174 ? -35.902 -1.158 43.849 1.00 86.31 174 GLY A N 1
ATOM 1311 C CA . GLY A 1 174 ? -34.637 -0.742 43.228 1.00 86.31 174 GLY A CA 1
ATOM 1312 C C . GLY A 1 174 ? -34.370 0.770 43.269 1.00 86.31 174 GLY A C 1
ATOM 1313 O O . GLY A 1 174 ? -33.575 1.282 42.480 1.00 86.31 174 GLY A O 1
ATOM 1314 N N . ARG A 1 175 ? -35.017 1.519 44.176 1.00 90.38 175 ARG A N 1
ATOM 1315 C CA . ARG A 1 175 ? -34.860 2.982 44.274 1.00 90.38 175 ARG A CA 1
ATOM 1316 C C . ARG A 1 175 ? -33.582 3.389 45.018 1.00 90.38 175 ARG A C 1
ATOM 1318 O O . ARG A 1 175 ? -33.614 3.752 46.197 1.00 90.38 175 ARG A O 1
ATOM 1325 N N . TYR A 1 176 ? -32.460 3.382 44.306 1.00 91.88 176 TYR A N 1
ATOM 1326 C CA . TYR A 1 176 ? -31.171 3.874 44.799 1.00 91.88 176 TYR A CA 1
ATOM 1327 C C . TYR A 1 176 ? -31.014 5.394 44.623 1.00 91.88 176 TYR A C 1
ATOM 1329 O O . TYR A 1 176 ? -31.522 6.008 43.678 1.00 91.88 176 TYR A O 1
ATOM 1337 N N . VAL A 1 177 ? -30.285 6.023 45.543 1.00 92.94 177 VAL A N 1
ATOM 1338 C CA . VAL A 1 177 ? -29.821 7.406 45.403 1.00 92.94 177 VAL A CA 1
ATOM 1339 C C . VAL A 1 177 ? -28.654 7.434 44.415 1.00 92.94 177 VAL A C 1
ATOM 1341 O O . VAL A 1 177 ? -27.817 6.530 44.420 1.00 92.94 177 VAL A O 1
ATOM 1344 N N . LYS A 1 178 ? -28.597 8.463 43.567 1.00 91.75 178 LYS A N 1
ATOM 1345 C CA . LYS A 1 178 ? -27.483 8.690 42.642 1.00 91.75 178 LYS A CA 1
ATOM 1346 C C . LYS A 1 178 ? -26.517 9.734 43.213 1.00 91.75 178 LYS A C 1
ATOM 1348 O O . LYS A 1 178 ? -26.959 10.614 43.950 1.00 91.75 178 LYS A O 1
ATOM 1353 N N . ASP A 1 179 ? -25.229 9.619 42.901 1.00 90.38 179 ASP A N 1
ATOM 1354 C CA . ASP A 1 179 ? -24.210 10.618 43.248 1.00 90.38 179 ASP A CA 1
ATOM 1355 C C . ASP A 1 179 ? -24.341 11.896 42.391 1.00 90.38 179 ASP A C 1
ATOM 1357 O O . ASP A 1 179 ? -25.172 11.970 41.480 1.00 90.38 179 ASP A O 1
ATOM 1361 N N . SER A 1 180 ? -23.504 12.906 42.661 1.00 90.94 180 SER A N 1
ATOM 1362 C CA . SER A 1 180 ? -23.454 14.172 41.902 1.00 90.94 180 SER A CA 1
ATOM 1363 C C . SER A 1 180 ? -23.148 13.992 40.415 1.00 90.94 180 SER A C 1
ATOM 1365 O O . SER A 1 180 ? -23.375 14.887 39.608 1.00 90.94 180 SER A O 1
ATOM 1367 N N . ASN A 1 181 ? -22.651 12.820 40.042 1.00 85.75 181 ASN A N 1
ATOM 1368 C CA . ASN A 1 181 ? -22.290 12.484 38.687 1.00 85.75 181 ASN A CA 1
ATOM 1369 C C . ASN A 1 181 ? -23.259 11.442 38.066 1.00 85.75 181 ASN A C 1
ATOM 1371 O O . ASN A 1 181 ? -22.967 10.872 37.007 1.00 85.75 181 ASN A O 1
ATOM 1375 N N . GLY A 1 182 ? -24.397 11.170 38.717 1.00 87.06 182 GLY A N 1
ATOM 1376 C CA . GLY A 1 182 ? -25.473 10.307 38.228 1.00 87.06 182 GLY A CA 1
ATOM 1377 C C . GLY A 1 182 ? -25.282 8.795 38.412 1.00 87.06 182 GLY A C 1
ATOM 1378 O O . GLY A 1 182 ? -26.116 8.034 37.914 1.00 87.06 182 GLY A O 1
ATOM 1379 N N . CYS A 1 183 ? -24.242 8.333 39.111 1.00 92.19 183 CYS A N 1
ATOM 1380 C CA . CYS A 1 183 ? -24.027 6.905 39.366 1.00 92.19 183 CYS A CA 1
ATOM 1381 C C . CYS A 1 183 ? -24.802 6.400 40.572 1.00 92.19 183 CYS A C 1
ATOM 1383 O O . CYS A 1 183 ? -24.995 7.122 41.546 1.00 92.19 183 CYS A O 1
ATOM 1385 N N . GLN A 1 184 ? -25.231 5.139 40.505 1.00 91.44 184 GLN A N 1
ATOM 1386 C CA . GLN A 1 184 ? -25.885 4.464 41.617 1.00 91.44 184 GLN A CA 1
ATOM 1387 C C . GLN A 1 184 ? -24.985 4.478 42.856 1.00 91.44 184 GLN A C 1
ATOM 1389 O O . GLN A 1 184 ? -23.786 4.235 42.766 1.00 91.44 184 GLN A O 1
ATOM 1394 N N . THR A 1 185 ? -25.591 4.723 44.014 1.00 92.69 185 THR A N 1
ATOM 1395 C CA . THR A 1 185 ? -24.981 4.530 45.334 1.00 92.69 185 THR A CA 1
ATOM 1396 C C . THR A 1 185 ? -25.744 3.440 46.085 1.00 92.69 185 THR A C 1
ATOM 1398 O O . THR A 1 185 ? -26.880 3.124 45.734 1.00 92.69 185 THR A O 1
ATOM 1401 N N . CYS A 1 186 ? -25.175 2.888 47.158 1.00 92.62 186 CYS A N 1
ATOM 1402 C CA . CYS A 1 186 ? -25.868 1.896 47.993 1.00 92.62 186 CYS A CA 1
ATOM 1403 C C . CYS A 1 186 ? -26.809 2.493 49.050 1.00 92.62 186 CYS A C 1
ATOM 1405 O O . CYS A 1 186 ? -27.207 1.807 49.989 1.00 92.62 186 CYS A O 1
ATOM 1407 N N . ARG A 1 187 ? -27.201 3.762 48.888 1.00 92.69 187 ARG A N 1
ATOM 1408 C CA . ARG A 1 187 ? -28.171 4.438 49.753 1.00 92.69 187 ARG A CA 1
ATOM 1409 C C . ARG A 1 187 ? -29.565 4.385 49.128 1.00 92.69 187 ARG A C 1
ATOM 1411 O O . ARG A 1 187 ? -29.723 4.720 47.956 1.00 92.69 187 ARG A O 1
ATOM 1418 N N . CYS A 1 188 ? -30.579 4.006 49.902 1.00 90.94 188 CYS A N 1
ATOM 1419 C CA . CYS A 1 188 ? -31.965 3.954 49.428 1.00 90.94 188 CYS A CA 1
ATOM 1420 C C . CYS A 1 188 ? -32.649 5.322 49.505 1.00 90.94 188 CYS A C 1
ATOM 1422 O O . CYS A 1 188 ? -32.405 6.097 50.433 1.00 90.94 188 CYS A O 1
ATOM 1424 N N . ARG A 1 189 ? -33.533 5.616 48.544 1.00 88.69 189 ARG A N 1
ATOM 1425 C CA . ARG A 1 189 ? -34.454 6.758 48.655 1.00 88.69 189 ARG A CA 1
ATOM 1426 C C . ARG A 1 189 ? -35.490 6.454 49.741 1.00 88.69 189 ARG A C 1
ATOM 1428 O O . ARG A 1 189 ? -36.053 5.363 49.750 1.00 88.69 189 ARG A O 1
ATOM 1435 N N . ARG A 1 190 ? -35.743 7.405 50.646 1.00 81.31 190 ARG A N 1
ATOM 1436 C CA . ARG A 1 190 ? -36.827 7.283 51.631 1.00 81.31 190 ARG A CA 1
ATOM 1437 C C . ARG A 1 190 ? -38.178 7.399 50.920 1.00 81.31 190 ARG A C 1
ATOM 1439 O O . ARG A 1 190 ? -38.350 8.268 50.067 1.00 81.31 190 ARG A O 1
ATOM 1446 N N . PHE A 1 191 ? -39.104 6.509 51.263 1.00 69.19 191 PHE A N 1
ATOM 1447 C CA . PHE A 1 191 ? -40.508 6.645 50.898 1.00 69.19 191 PHE A CA 1
ATOM 1448 C C . PHE A 1 191 ? -41.108 7.761 51.753 1.00 69.19 191 PHE A C 1
ATOM 1450 O O . PHE A 1 191 ? -41.109 7.660 52.975 1.00 69.19 191 PHE A O 1
ATOM 1457 N N . PHE A 1 192 ? -41.603 8.817 51.117 1.00 61.31 192 PHE A N 1
ATOM 1458 C CA . PHE A 1 192 ? -42.654 9.619 51.725 1.00 61.31 192 PHE A CA 1
ATOM 1459 C C . PHE A 1 192 ? -43.965 8.952 51.320 1.00 61.31 192 PHE A C 1
ATOM 1461 O O . PHE A 1 192 ? -44.401 9.117 50.181 1.00 61.31 192 PHE A O 1
ATOM 1468 N N . SER A 1 193 ? -44.565 8.166 52.214 1.00 56.53 193 SER A N 1
ATOM 1469 C CA . SER A 1 193 ? -46.009 7.960 52.133 1.00 56.53 193 SER A CA 1
ATOM 1470 C C . SER A 1 193 ? -46.634 9.319 52.423 1.00 56.53 193 SER A C 1
ATOM 1472 O O . SER A 1 193 ? -46.572 9.800 53.553 1.00 56.53 193 SER A O 1
ATOM 1474 N N . ARG A 1 194 ? -47.149 9.993 51.390 1.00 53.09 194 ARG A N 1
ATOM 1475 C CA . ARG A 1 194 ? -48.243 10.931 51.630 1.00 53.09 194 ARG A CA 1
ATOM 1476 C C . ARG A 1 194 ? -49.422 10.050 52.039 1.00 53.09 194 ARG A C 1
ATOM 1478 O O . ARG A 1 194 ? -49.768 9.160 51.269 1.00 53.09 194 ARG A O 1
ATOM 1485 N N . ILE A 1 195 ? -49.816 10.270 53.293 1.00 44.66 195 ILE A N 1
ATOM 1486 C CA . ILE A 1 195 ? -50.950 9.760 54.080 1.00 44.66 195 ILE A CA 1
ATOM 1487 C C . ILE A 1 195 ? -51.991 9.017 53.247 1.00 44.66 195 ILE A C 1
ATOM 1489 O O . ILE A 1 195 ? -52.507 9.632 52.289 1.00 44.66 195 ILE A O 1
#

Secondary structure (DSSP, 8-state):
------------------SS-----PPPPTT-PPPP-S---TT-EEE-TTS-EEEEEPP-TT-PPPP----------TT-EEE-TTSPEEEEEPP-PPP---PPPS---TT-EEE-TTSPEEEEEPPPPPP----------TT-EEE-TTSPEEEEEPPPPPP----SSPPGGG-EEE-TTS-EEEEEPPP----

InterPro domains:
  IPR004094 Antistasin-like domain [PF02822] (69-93)
  IPR004094 Antistasin-like domain [PF02822] (101-125)
  IPR004094 Antistasin-like domain [PF02822] (135-157)
  IPR004094 Antistasin-like domain [PF02822] (162-188)
  IPR004094 Antistasin-like domain [PS51252] (65-93)
  IPR004094 Antistasin-like domain [PS51252] (97-125)
  IPR004094 Antistasin-like domain [PS51252] (125-157)
  IPR011061 Hirudin/antistatin [SSF57262] (28-60)
  IPR011061 Hirudin/antistatin [SSF57262] (72-96)
  IPR011061 Hirudin/antistatin [SSF57262] (104-129)
  IPR011061 Hirudin/antistatin [SSF57262] (160-190)

Foldseek 3Di:
DDDDDDDPPPPPPPPPPDPDDPDPPDDDPPDADQDDEPDDAPQAFDADPSRHGDNHHDDDPPDDPQDDEDDEDPDDAPQAADADPSRYGHNHHDDPDQDDEDDEDPDDAPQAADADPSRYGYNHHDDDDQDDEPDDAPDDAPQAADADPSRHGDNHHDQDDADPDDAPDAEDVNAADADPNGHGDNHHDDDDPPD